Protein AF-A0AAW2CZX8-F1 (afdb_monomer)

Mean predicted aligned error: 6.5 Å

Secondary structure (DSSP, 8-state):
-----EEEE----SSSS--GGG--B-TTSPBP-HHHHHHHHHHSEE-SSS--TTS-TTSTT--PPTTS-GGGTT-EEEEEEEEEEEES----HHHHHH-TT--B------EEEPPTT------TTSEEEEHHHHGGG--PPPPSTT-SSGGGHHHHHHHHHHHHHHHHT-EEEEEEEEEEE-----HHHHHHHHTTT--

Sequence (199 aa):
MITFNLLFICFLDGDSPIDINQVARDPSGKDINVLQQHIEILLTLSNLVFFNTLCDPYREGADFVRGYPFSLHKGVPTTVSHGLWLNIPNYDAPTQLVKPRERNARYVDAVLTIPKGTLYPMCGLNLAFNHELIGPAMYFGLFGEGQPIQRYDDMWAGWCSKVVCNHLGLGVKTGLPYLWHSKASNPFSNLKKEYHGLL

InterPro domains:
  IPR037595 Reversibly glycosylated polypeptide family [PF03214] (22-198)
  IPR037595 Reversibly glycosylated polypeptide family [PTHR31682] (21-198)

Nearest PDB structures (foldseek):
  8cid-assembly1_B  TM=9.107E-01  e=5.474E-21  Oryza sativa
  7xpu-assembly1_A  TM=7.597E-01  e=4.813E-08  Marinactinospora thermotolerans
  7xpt-assembly1_A  TM=7.710E-01  e=1.115E-07  Marinactinospora thermotolerans
  8hl8-assembly1_A  TM=6.962E-01  e=6.233E-08  Marinactinospora thermotolerans
  3exg-assembly7_Y  TM=3.698E-01  e=3.502E+00  Homo sapiens

pLDDT: mean 85.91, std 16.79, range [27.11, 98.06]

Solvent-accessible surface area (backbone atoms only — not comparable to full-atom values): 11693 Å² total; per-residue (Å²): 136,82,80,82,69,61,50,72,46,58,57,67,75,82,94,66,81,80,61,81,85,35,62,21,59,48,99,88,68,46,75,48,61,42,69,59,45,36,50,55,52,44,74,30,64,22,48,50,88,64,87,50,93,65,43,42,42,75,41,92,96,38,49,82,50,94,87,59,62,73,88,57,73,77,45,28,60,26,41,36,29,35,30,42,61,30,42,57,61,96,57,58,32,68,59,38,66,80,43,74,82,62,60,37,81,81,83,67,99,45,46,38,49,56,44,60,94,56,81,62,90,39,58,54,54,37,30,34,34,34,40,88,83,43,38,92,45,60,48,68,56,69,85,63,88,90,44,92,57,59,83,44,18,40,31,49,17,38,39,51,30,46,54,52,27,50,73,74,59,42,21,38,35,36,37,55,31,47,36,33,42,86,83,79,77,65,42,70,65,44,33,74,62,41,53,90,78,65,127

Foldseek 3Di:
DDPPLKDDQQCPDDDDDPPVQWFDADPVRDTDPLVVVQVVVQPDAAQAADAAPQAPQRDPPHHRDPPPDPVCRVHAGAFKEAEAAWFPHPDQLVVCVVCVRDIRPDADPHKHWDHQPDADQGDRNRMIGNCVQQVVLQDFFDDDPPGPCHPCRRSNSRRSSSNVCSVVRHIHMYHDDYIYDDDDDDSVVSCVVCVVVPD

Radius of gyration: 17.48 Å; Cα contacts (8 Å, |Δi|>4): 341; chains: 1; bounding box: 49×38×51 Å

Structure (mmCIF, N/CA/C/O backbone):
data_AF-A0AAW2CZX8-F1
#
_entry.id   AF-A0AAW2CZX8-F1
#
loop_
_atom_site.group_PDB
_atom_site.id
_atom_site.type_symbol
_atom_site.label_atom_id
_atom_site.label_alt_id
_atom_site.label_comp_id
_atom_site.label_asym_id
_atom_site.label_entity_id
_atom_site.label_seq_id
_atom_site.pdbx_PDB_ins_code
_atom_site.Cartn_x
_atom_site.Cartn_y
_atom_site.Cartn_z
_atom_site.occupancy
_atom_site.B_iso_or_equiv
_atom_site.auth_seq_id
_atom_site.auth_comp_id
_atom_site.auth_asym_id
_atom_site.auth_atom_id
_atom_site.pdbx_PDB_model_num
ATOM 1 N N . MET A 1 1 ? 2.301 8.631 26.821 1.00 27.11 1 MET A N 1
ATOM 2 C CA . MET A 1 1 ? 3.541 8.908 26.069 1.00 27.11 1 MET A CA 1
ATOM 3 C C . MET A 1 1 ? 3.848 7.647 25.274 1.00 27.11 1 MET A C 1
ATOM 5 O O . MET A 1 1 ? 4.344 6.695 25.853 1.00 27.11 1 MET A O 1
ATOM 9 N N . ILE A 1 2 ? 3.386 7.566 24.022 1.00 29.78 2 ILE A N 1
ATOM 10 C CA . ILE A 1 2 ? 3.648 6.408 23.153 1.00 29.78 2 ILE A CA 1
ATOM 11 C C . ILE A 1 2 ? 5.050 6.623 22.590 1.00 29.78 2 ILE A C 1
ATOM 13 O O . ILE A 1 2 ? 5.277 7.576 21.849 1.00 29.78 2 ILE A O 1
ATOM 17 N N . THR A 1 3 ? 6.006 5.805 23.010 1.00 29.56 3 THR A N 1
ATOM 18 C CA . THR A 1 3 ? 7.341 5.745 22.416 1.00 29.56 3 THR A CA 1
ATOM 19 C C . THR A 1 3 ? 7.167 5.285 20.968 1.00 29.56 3 THR A C 1
ATOM 21 O O . THR A 1 3 ? 6.718 4.168 20.722 1.00 29.56 3 THR A O 1
ATOM 24 N N . PHE A 1 4 ? 7.422 6.169 20.000 1.00 40.78 4 PHE A N 1
ATOM 25 C CA . PHE A 1 4 ? 7.267 5.881 18.573 1.00 40.78 4 PHE A CA 1
ATOM 26 C C . PHE A 1 4 ? 8.397 4.962 18.095 1.00 40.78 4 PHE A C 1
ATOM 28 O O . PHE A 1 4 ? 9.397 5.398 17.539 1.00 40.78 4 PHE A O 1
ATOM 35 N N . ASN A 1 5 ? 8.208 3.665 18.307 1.00 49.47 5 ASN A N 1
ATOM 36 C CA . ASN A 1 5 ? 9.005 2.588 17.738 1.00 49.47 5 ASN A CA 1
ATOM 37 C C . ASN A 1 5 ? 8.481 2.264 16.322 1.00 49.47 5 ASN A C 1
ATOM 39 O O . ASN A 1 5 ? 8.035 1.161 16.018 1.00 49.47 5 ASN A O 1
ATOM 43 N N . LEU A 1 6 ? 8.485 3.259 15.433 1.00 51.19 6 LEU A N 1
ATOM 44 C CA . LEU A 1 6 ? 8.017 3.147 14.049 1.00 51.19 6 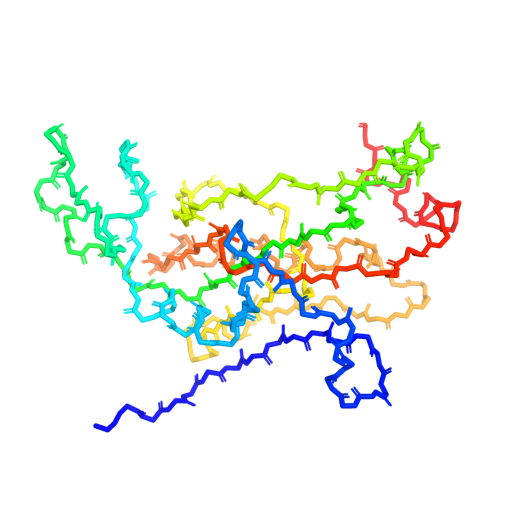LEU A CA 1
ATOM 45 C C . LEU A 1 6 ? 9.207 3.278 13.103 1.00 51.19 6 LEU A C 1
ATOM 47 O O . LEU A 1 6 ? 9.877 4.308 13.091 1.00 51.19 6 LEU A O 1
ATOM 51 N N . LEU A 1 7 ? 9.475 2.226 12.325 1.00 51.56 7 LEU A N 1
ATOM 52 C CA . LEU A 1 7 ? 10.482 2.284 11.274 1.00 51.56 7 LEU A CA 1
ATOM 53 C C . LEU A 1 7 ? 9.790 2.768 9.999 1.00 51.56 7 LEU A C 1
ATOM 55 O O . LEU A 1 7 ? 8.965 2.069 9.407 1.00 51.56 7 LEU A O 1
ATOM 59 N N . PHE A 1 8 ? 10.113 3.994 9.603 1.00 52.06 8 PHE A N 1
ATOM 60 C CA . PHE A 1 8 ? 9.730 4.540 8.309 1.00 52.06 8 PHE A CA 1
ATOM 61 C C . PHE A 1 8 ? 10.764 4.101 7.285 1.00 52.06 8 PHE A C 1
ATOM 63 O O . PHE A 1 8 ? 11.912 4.537 7.343 1.00 52.06 8 PHE A O 1
ATOM 70 N N . ILE A 1 9 ? 10.360 3.241 6.353 1.00 53.44 9 ILE A N 1
ATOM 71 C CA . ILE A 1 9 ? 11.163 2.953 5.167 1.00 53.44 9 ILE A CA 1
ATOM 72 C C . ILE A 1 9 ? 10.530 3.726 4.018 1.00 53.44 9 ILE A C 1
ATOM 74 O O . ILE A 1 9 ? 9.734 3.203 3.248 1.00 53.44 9 ILE A O 1
ATOM 78 N N . CYS A 1 10 ? 10.886 5.003 3.926 1.00 47.16 10 CYS A N 1
ATOM 79 C CA . CYS A 1 10 ? 10.770 5.720 2.670 1.00 47.16 10 CYS A CA 1
ATOM 80 C C . CYS A 1 10 ? 12.132 5.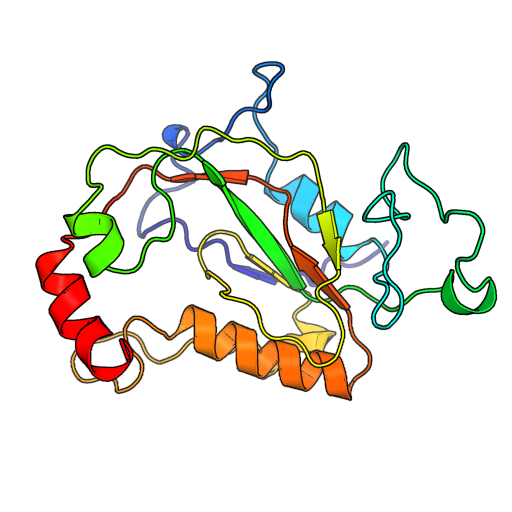597 1.988 1.00 47.16 10 CYS A C 1
ATOM 82 O O . CYS A 1 10 ? 13.085 6.271 2.383 1.00 47.16 10 CYS A O 1
ATOM 84 N N . PHE A 1 11 ? 12.253 4.702 1.004 1.00 46.47 11 PHE A N 1
ATOM 85 C CA . PHE A 1 11 ? 13.365 4.777 0.061 1.00 46.47 11 PHE A CA 1
ATOM 86 C C . PHE A 1 11 ? 13.113 5.994 -0.834 1.00 46.47 11 PHE A C 1
ATOM 88 O O . PHE A 1 11 ? 12.581 5.880 -1.933 1.00 46.47 11 PHE A O 1
ATOM 95 N N . LEU A 1 12 ? 13.465 7.184 -0.347 1.00 40.06 12 LEU A N 1
ATOM 96 C CA . LEU A 1 12 ? 13.761 8.289 -1.246 1.00 40.06 12 LEU A CA 1
ATOM 97 C C . LEU A 1 12 ? 15.077 7.895 -1.920 1.00 40.06 12 LEU A C 1
ATOM 99 O O . LEU A 1 12 ? 16.070 7.661 -1.232 1.00 40.06 12 LEU A O 1
ATOM 103 N N . ASP A 1 13 ? 15.034 7.690 -3.238 1.00 34.38 13 ASP A N 1
ATOM 104 C CA . ASP A 1 13 ? 16.189 7.389 -4.092 1.00 34.38 13 ASP A CA 1
ATOM 105 C C . ASP A 1 13 ? 17.467 8.090 -3.585 1.00 34.38 13 ASP A C 1
ATOM 107 O O . ASP A 1 13 ? 17.439 9.278 -3.273 1.00 34.38 13 ASP A O 1
ATOM 111 N N . GLY A 1 14 ? 18.564 7.331 -3.503 1.00 34.12 14 GLY A N 1
ATOM 112 C CA . GLY A 1 14 ? 19.782 7.655 -2.756 1.00 34.12 14 GLY A CA 1
ATOM 113 C C . GLY A 1 14 ? 20.313 9.099 -2.810 1.00 34.12 14 GLY A C 1
ATOM 114 O O . GLY A 1 14 ? 20.218 9.808 -3.809 1.00 34.12 14 GLY A O 1
ATOM 115 N N . ASP A 1 15 ? 20.964 9.460 -1.702 1.00 32.53 15 ASP A N 1
ATOM 116 C CA . ASP A 1 15 ? 21.926 10.558 -1.528 1.00 32.53 15 ASP A CA 1
ATOM 117 C C . ASP A 1 15 ? 21.428 12.015 -1.466 1.00 32.53 15 ASP A C 1
ATOM 119 O O . ASP A 1 15 ? 22.251 12.930 -1.525 1.00 32.53 15 ASP A O 1
ATOM 123 N N . SER A 1 16 ? 20.139 12.297 -1.236 1.00 33.06 16 SER A N 1
ATOM 124 C CA . SER A 1 16 ? 19.721 13.684 -0.942 1.00 33.06 16 SER A CA 1
ATOM 125 C C . SER A 1 16 ? 18.638 13.815 0.140 1.00 33.06 16 SER A C 1
ATOM 127 O O . SER A 1 16 ? 17.718 12.998 0.200 1.00 33.06 16 SER A O 1
ATOM 129 N N . PRO A 1 17 ? 18.735 14.826 1.035 1.00 37.22 17 PRO A N 1
ATOM 130 C CA . PRO A 1 17 ? 17.674 15.130 1.988 1.00 37.22 17 PRO A CA 1
ATOM 131 C C . PRO A 1 17 ? 16.434 15.571 1.209 1.00 37.22 17 PRO A C 1
ATOM 133 O O . PRO A 1 17 ? 16.566 16.448 0.363 1.00 37.22 17 PRO A O 1
ATOM 136 N N . ILE A 1 18 ? 15.281 14.947 1.497 1.00 43.03 18 ILE A N 1
ATOM 137 C CA . ILE A 1 18 ? 13.915 15.268 1.027 1.00 43.03 18 ILE A CA 1
ATOM 138 C C . ILE A 1 18 ? 13.926 16.276 -0.129 1.00 43.03 18 ILE A C 1
ATOM 140 O O . ILE A 1 18 ? 13.834 17.485 0.095 1.00 43.03 18 ILE A O 1
ATOM 144 N N . ASP A 1 19 ? 14.075 15.792 -1.365 1.00 43.62 19 ASP A N 1
ATOM 145 C CA . ASP A 1 19 ? 13.933 16.666 -2.524 1.00 43.62 19 ASP A CA 1
ATOM 146 C C . ASP A 1 19 ? 12.504 17.229 -2.503 1.00 43.62 19 ASP A C 1
ATOM 148 O O . ASP A 1 19 ? 11.518 16.498 -2.636 1.00 43.62 19 ASP A O 1
ATOM 152 N N . ILE A 1 20 ? 12.393 18.543 -2.303 1.00 41.28 20 ILE A N 1
ATOM 153 C CA . ILE A 1 20 ? 11.135 19.299 -2.240 1.00 41.28 20 ILE A CA 1
ATOM 154 C C . ILE A 1 20 ? 10.249 19.074 -3.479 1.00 41.28 20 ILE A C 1
ATOM 156 O O . ILE A 1 20 ? 9.057 19.372 -3.458 1.00 41.28 20 ILE A O 1
ATOM 160 N N . ASN A 1 21 ? 10.819 18.516 -4.552 1.00 49.84 21 ASN A N 1
ATOM 161 C CA . ASN A 1 21 ? 10.143 18.157 -5.794 1.00 49.84 21 ASN A CA 1
ATOM 162 C C . ASN A 1 21 ? 9.401 16.801 -5.760 1.00 49.84 21 ASN A C 1
ATOM 164 O O . ASN A 1 21 ? 8.844 16.398 -6.783 1.00 49.84 21 ASN A O 1
ATOM 168 N N . GLN A 1 22 ? 9.384 16.087 -4.627 1.00 64.81 22 GLN A N 1
ATOM 169 C CA . GLN A 1 22 ? 8.682 14.797 -4.464 1.00 64.81 22 GLN A CA 1
ATOM 170 C C . GLN A 1 22 ? 7.408 14.879 -3.605 1.00 64.81 22 GLN A C 1
ATOM 172 O O . GLN A 1 22 ? 6.764 13.865 -3.316 1.00 64.81 22 GLN A O 1
ATOM 177 N N . VAL A 1 23 ? 6.998 16.090 -3.226 1.00 81.50 23 VAL A N 1
ATOM 178 C CA . VAL A 1 23 ? 5.773 16.319 -2.456 1.00 81.50 23 VAL A CA 1
ATOM 179 C C . VAL A 1 23 ? 4.566 16.298 -3.394 1.00 81.50 23 VAL A C 1
ATOM 181 O O . VAL A 1 23 ? 4.434 17.134 -4.287 1.00 81.50 23 VAL A O 1
ATOM 184 N N . ALA A 1 24 ? 3.671 15.328 -3.204 1.00 89.06 24 ALA A N 1
ATOM 185 C CA . ALA A 1 24 ? 2.390 15.320 -3.901 1.00 89.06 24 ALA A CA 1
ATOM 186 C C . ALA A 1 24 ? 1.434 16.349 -3.291 1.00 89.06 24 ALA A C 1
ATOM 188 O O . ALA A 1 24 ? 1.504 16.662 -2.102 1.00 89.06 24 ALA A O 1
ATOM 189 N N . ARG A 1 25 ? 0.506 16.839 -4.114 1.00 91.88 25 ARG A N 1
ATOM 190 C CA . ARG A 1 25 ? -0.573 17.730 -3.690 1.00 91.88 25 ARG A CA 1
ATOM 191 C C . ARG A 1 25 ? -1.909 17.019 -3.749 1.00 91.88 25 ARG A C 1
ATOM 193 O O . ARG A 1 25 ? -2.151 16.217 -4.653 1.00 91.88 25 ARG A O 1
ATOM 200 N N . ASP A 1 26 ? -2.762 17.330 -2.788 1.00 92.69 26 ASP A N 1
ATOM 201 C CA . ASP A 1 26 ? -4.149 16.891 -2.790 1.00 92.69 26 ASP A CA 1
ATOM 202 C C . ASP A 1 26 ? -4.982 17.681 -3.831 1.00 92.69 26 ASP A C 1
ATOM 204 O O . ASP A 1 26 ? -4.490 18.646 -4.430 1.00 92.69 26 ASP A O 1
ATOM 208 N N . PRO A 1 27 ? -6.254 17.310 -4.071 1.00 93.56 27 PRO A N 1
ATOM 209 C CA . PRO A 1 27 ? -7.118 18.027 -5.011 1.00 93.56 27 PRO A CA 1
ATOM 210 C C . PRO A 1 27 ? -7.384 19.501 -4.661 1.00 93.56 27 PRO A C 1
ATOM 212 O O . PRO A 1 27 ? -7.818 20.252 -5.531 1.00 93.56 27 PRO A O 1
ATOM 215 N N . SER A 1 28 ? -7.133 19.927 -3.417 1.00 93.75 28 SER A N 1
ATOM 216 C CA . SER A 1 28 ? -7.219 21.335 -2.999 1.00 93.75 28 SER A CA 1
ATOM 217 C C . SER A 1 28 ? -5.937 22.125 -3.301 1.00 93.75 28 SER A C 1
ATOM 219 O O . SER A 1 28 ? -5.905 23.344 -3.140 1.00 93.75 28 SER A O 1
ATOM 221 N N . GLY A 1 29 ? -4.887 21.445 -3.773 1.00 92.00 29 GLY A N 1
ATOM 222 C CA . GLY A 1 29 ? -3.576 22.021 -4.054 1.00 92.00 29 GLY A CA 1
ATOM 223 C C . GLY A 1 29 ? -2.664 22.097 -2.831 1.00 92.00 29 GLY A C 1
ATOM 224 O O . GLY A 1 29 ? -1.592 22.695 -2.924 1.00 92.00 29 GLY A O 1
ATOM 225 N N . LYS A 1 30 ? -3.060 21.503 -1.699 1.00 93.44 30 LYS A N 1
ATOM 226 C CA . LYS A 1 30 ? -2.257 21.481 -0.477 1.00 93.44 30 LYS A CA 1
ATOM 227 C C . LYS A 1 30 ? -1.246 20.341 -0.531 1.00 93.44 30 LYS A C 1
ATOM 229 O O . LYS A 1 30 ? -1.558 19.231 -0.958 1.00 93.44 30 LYS A O 1
ATOM 234 N N . ASP A 1 31 ? -0.040 20.626 -0.063 1.00 93.00 31 ASP A N 1
ATOM 235 C CA . ASP A 1 31 ? 1.030 19.643 0.055 1.00 93.00 31 ASP A CA 1
ATOM 236 C C . ASP A 1 31 ? 0.650 18.525 1.045 1.00 93.00 31 ASP A C 1
ATOM 238 O O . ASP A 1 31 ? 0.169 18.773 2.158 1.00 93.00 31 ASP A O 1
ATOM 242 N N . ILE A 1 32 ? 0.867 17.277 0.630 1.00 91.31 32 ILE A N 1
ATOM 243 C CA . ILE A 1 32 ? 0.546 16.081 1.409 1.00 91.31 32 ILE A CA 1
ATOM 244 C C . ILE A 1 32 ? 1.671 15.803 2.405 1.00 91.31 32 ILE A C 1
ATOM 246 O O . ILE A 1 32 ? 2.816 15.555 2.028 1.00 91.31 32 ILE A O 1
ATOM 250 N N . ASN A 1 33 ? 1.328 15.760 3.693 1.00 91.06 33 ASN A N 1
ATOM 251 C CA . ASN A 1 33 ? 2.241 15.286 4.728 1.00 91.06 33 ASN A CA 1
ATOM 252 C C . ASN A 1 33 ? 2.210 13.751 4.801 1.00 91.06 33 ASN A C 1
ATOM 254 O O . ASN A 1 33 ? 1.431 13.159 5.551 1.00 91.06 33 ASN A O 1
ATOM 258 N N . VAL A 1 34 ? 3.068 13.119 3.999 1.00 89.94 34 VAL A N 1
ATOM 259 C CA . VAL A 1 34 ? 3.175 11.656 3.871 1.00 89.94 34 VAL A CA 1
ATOM 260 C C . VAL A 1 34 ? 3.467 10.987 5.217 1.00 89.94 34 VAL A C 1
ATOM 262 O O . VAL A 1 34 ? 2.812 10.010 5.578 1.00 89.94 34 VAL A O 1
ATOM 265 N N . LEU A 1 35 ? 4.404 11.540 5.993 1.00 88.94 35 LEU A N 1
ATOM 266 C CA . LEU A 1 35 ? 4.793 10.989 7.292 1.00 88.94 35 LEU A CA 1
ATOM 267 C C . LEU A 1 35 ? 3.612 10.980 8.266 1.00 88.94 35 LEU A C 1
ATOM 269 O O . LEU A 1 35 ? 3.307 9.951 8.867 1.00 88.94 35 LEU A O 1
ATOM 273 N N . GLN A 1 36 ? 2.932 12.120 8.394 1.00 91.12 36 GLN A N 1
ATOM 274 C CA . GLN A 1 36 ? 1.785 12.252 9.286 1.00 91.12 36 GLN A CA 1
ATOM 275 C C . GLN A 1 36 ? 0.664 11.279 8.907 1.00 91.12 36 GLN A C 1
ATOM 277 O O . GLN A 1 36 ? 0.165 10.565 9.772 1.00 91.12 36 GLN A O 1
ATOM 282 N N . GLN A 1 37 ? 0.304 11.197 7.624 1.00 93.38 37 GLN A N 1
ATOM 283 C CA . GLN A 1 37 ? -0.765 10.298 7.183 1.00 93.38 37 GLN A CA 1
ATOM 284 C C . GLN A 1 37 ? -0.411 8.823 7.406 1.00 93.38 37 GLN A C 1
ATOM 286 O O . GLN A 1 37 ? -1.257 8.048 7.848 1.00 93.38 37 GLN A O 1
ATOM 291 N N . HIS A 1 38 ? 0.840 8.412 7.172 1.00 94.06 38 HIS A N 1
ATOM 292 C CA . HIS A 1 38 ? 1.265 7.056 7.522 1.00 94.06 38 HIS A CA 1
ATOM 293 C C . HIS A 1 38 ? 1.149 6.778 9.026 1.00 94.06 38 HIS A C 1
ATOM 295 O O . HIS A 1 38 ? 0.687 5.698 9.401 1.00 94.06 38 HIS A O 1
ATOM 301 N N . ILE A 1 39 ? 1.537 7.733 9.880 1.00 92.88 39 ILE A N 1
ATOM 302 C CA . ILE A 1 39 ? 1.380 7.621 11.338 1.00 92.88 39 ILE A CA 1
ATOM 303 C C . ILE A 1 39 ? -0.096 7.435 11.700 1.00 92.88 39 ILE A C 1
ATOM 305 O O . ILE A 1 39 ? -0.431 6.491 12.411 1.00 92.88 39 ILE A O 1
ATOM 309 N N . GLU A 1 40 ? -0.983 8.284 11.185 1.00 94.06 40 GLU A N 1
ATOM 310 C CA . GLU A 1 40 ? -2.428 8.207 11.437 1.00 94.06 40 GLU A CA 1
ATOM 311 C C . GLU A 1 40 ? -3.007 6.848 11.008 1.00 94.06 40 GLU A C 1
ATOM 313 O O . GLU A 1 40 ? -3.765 6.217 11.747 1.00 94.06 40 GLU A O 1
ATOM 318 N N . ILE A 1 41 ? -2.585 6.331 9.852 1.00 95.50 41 ILE A N 1
ATOM 319 C CA . ILE A 1 41 ? -3.016 5.016 9.360 1.00 95.50 41 ILE A CA 1
ATOM 320 C C . ILE A 1 41 ? -2.521 3.882 10.267 1.00 95.50 41 ILE A C 1
ATOM 322 O O . ILE A 1 41 ? -3.271 2.942 10.527 1.00 95.50 41 ILE A O 1
ATOM 326 N N . LEU A 1 42 ? -1.287 3.954 10.768 1.00 95.38 42 LEU A N 1
ATOM 327 C CA . LEU A 1 42 ? -0.731 2.932 11.664 1.00 95.38 42 LEU A CA 1
ATOM 328 C C . LEU A 1 42 ? -1.343 2.984 13.069 1.00 95.38 42 LEU A C 1
ATOM 330 O O . LEU A 1 42 ? -1.397 1.961 13.748 1.00 95.38 42 LEU A O 1
ATOM 334 N N . LEU A 1 43 ? -1.844 4.146 13.493 1.00 94.62 43 LEU A N 1
ATOM 335 C CA . LEU A 1 43 ? -2.555 4.319 14.762 1.00 94.62 43 LEU A CA 1
ATOM 336 C C . LEU A 1 43 ? -4.028 3.887 14.699 1.00 94.62 43 LEU A C 1
ATOM 338 O O . LEU A 1 43 ? -4.648 3.689 15.744 1.00 94.62 43 LEU A O 1
ATOM 342 N N . THR A 1 44 ? -4.597 3.720 13.502 1.00 95.19 44 THR A N 1
ATOM 343 C CA . THR A 1 44 ? -5.977 3.247 13.328 1.00 95.19 44 THR A CA 1
ATOM 344 C C . THR A 1 44 ? -6.042 1.736 13.134 1.00 95.19 44 THR A C 1
ATOM 346 O O . THR A 1 44 ? -5.111 1.086 12.659 1.00 95.19 44 THR A O 1
ATOM 349 N N . LEU A 1 45 ? -7.176 1.149 13.504 1.00 96.94 45 LEU A N 1
ATOM 350 C CA . LEU A 1 45 ? -7.409 -0.292 13.423 1.00 96.94 45 LEU A CA 1
ATOM 351 C C . LEU A 1 45 ? -7.734 -0.733 11.992 1.00 96.94 45 LEU A C 1
ATOM 353 O O . LEU A 1 45 ? -8.015 0.081 11.123 1.00 96.94 45 LEU A O 1
ATOM 357 N N . SER A 1 46 ? -7.705 -2.036 11.743 1.00 96.94 46 SER A N 1
ATOM 358 C CA . SER A 1 46 ? -8.004 -2.661 10.455 1.00 96.94 46 SER A CA 1
ATOM 359 C C . SER A 1 46 ? -9.111 -3.701 10.581 1.00 96.94 46 SER A C 1
ATOM 361 O O . SER A 1 46 ? -9.241 -4.358 11.615 1.00 96.94 46 SER A O 1
ATOM 363 N N . ASN A 1 47 ? -9.858 -3.932 9.499 1.00 95.31 47 ASN A N 1
ATOM 364 C CA . ASN A 1 47 ? -10.861 -4.994 9.435 1.00 95.31 47 ASN A CA 1
ATOM 365 C C . ASN A 1 47 ? -10.492 -6.046 8.388 1.00 95.31 47 ASN A C 1
ATOM 367 O O . ASN A 1 47 ? -10.385 -5.760 7.200 1.00 95.31 47 ASN A O 1
ATOM 371 N N . LEU A 1 48 ? -10.310 -7.289 8.830 1.00 94.69 48 LEU A N 1
ATOM 372 C CA . LEU A 1 48 ? -9.682 -8.322 8.004 1.00 94.69 48 LEU A CA 1
ATOM 373 C C . LEU A 1 48 ? -10.644 -9.140 7.136 1.00 94.69 48 LEU A C 1
ATOM 375 O O . LEU A 1 48 ? -10.236 -9.642 6.091 1.00 94.69 48 LEU A O 1
ATOM 379 N N . VAL A 1 49 ? -11.878 -9.345 7.599 1.00 95.19 49 VAL A N 1
ATOM 380 C CA . VAL A 1 49 ? -12.779 -10.392 7.072 1.00 95.19 49 VAL A CA 1
ATOM 381 C C . VAL A 1 49 ? -14.126 -9.869 6.580 1.00 95.19 49 VAL A C 1
ATOM 383 O O . VAL A 1 49 ? -14.909 -10.637 6.032 1.00 95.19 49 VAL A O 1
ATOM 386 N N . PHE A 1 50 ? -14.411 -8.580 6.772 1.00 94.81 50 PHE A N 1
ATOM 387 C CA . PHE A 1 50 ? -15.652 -7.963 6.320 1.00 94.81 50 PHE A CA 1
ATOM 388 C C . PHE A 1 50 ? -15.358 -6.573 5.768 1.00 94.81 50 PHE A C 1
ATOM 390 O O . PHE A 1 50 ? -14.730 -5.752 6.442 1.00 94.81 50 PHE A O 1
ATOM 397 N N . PHE A 1 51 ? -15.794 -6.331 4.535 1.00 93.81 51 PHE A N 1
ATOM 398 C CA . PHE A 1 51 ? -15.550 -5.084 3.826 1.00 93.81 51 PHE A CA 1
ATOM 399 C C . PHE A 1 51 ? -16.622 -4.050 4.181 1.00 93.81 51 PHE A C 1
ATOM 401 O O . PHE A 1 51 ? -17.816 -4.332 4.086 1.00 93.81 51 PHE A O 1
ATOM 408 N N . ASN A 1 52 ? -16.201 -2.853 4.590 1.00 94.56 52 ASN A N 1
ATOM 409 C CA . ASN A 1 52 ? -17.104 -1.734 4.842 1.00 94.56 52 ASN A CA 1
ATOM 410 C C . ASN A 1 52 ? -17.299 -0.929 3.550 1.00 94.56 52 ASN A C 1
ATOM 412 O O . ASN A 1 52 ? -16.326 -0.514 2.924 1.00 94.56 52 ASN A O 1
ATOM 416 N N . THR A 1 53 ? -18.545 -0.684 3.139 1.00 93.38 53 THR A N 1
ATOM 417 C CA . THR A 1 53 ? -18.825 -0.004 1.860 1.00 93.38 53 THR A CA 1
ATOM 418 C C . THR A 1 53 ? -18.443 1.475 1.864 1.00 93.38 53 THR A C 1
ATOM 420 O O . THR A 1 53 ? -18.242 2.041 0.796 1.00 93.38 53 THR A O 1
ATOM 423 N N . LEU A 1 54 ? -18.310 2.093 3.042 1.00 92.31 54 LEU A N 1
ATOM 424 C CA . LEU A 1 54 ? -17.753 3.442 3.205 1.00 92.31 54 LEU A CA 1
ATOM 425 C C . LEU A 1 54 ? -16.219 3.445 3.324 1.00 92.31 54 LEU A C 1
ATOM 427 O O . LEU A 1 54 ? -15.644 4.432 3.767 1.00 92.31 54 LEU A O 1
ATOM 431 N N . CYS A 1 55 ? -15.547 2.367 2.900 1.00 92.50 55 CYS A N 1
ATOM 432 C CA . CYS A 1 55 ? -14.098 2.189 3.038 1.00 92.50 55 CYS A CA 1
ATOM 433 C C . CYS A 1 55 ? -13.673 2.181 4.521 1.00 92.50 55 CYS A C 1
ATOM 435 O O . CYS A 1 55 ? -14.430 1.696 5.362 1.00 92.50 55 CYS A O 1
ATOM 437 N N . ASP A 1 56 ? -12.453 2.618 4.845 1.00 94.62 56 ASP A N 1
ATOM 438 C CA . ASP A 1 56 ? -11.898 2.581 6.205 1.00 94.62 56 ASP A CA 1
ATOM 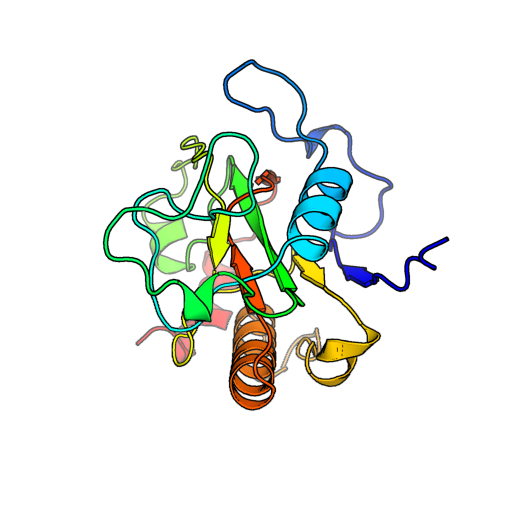439 C C . ASP A 1 56 ? -12.780 3.326 7.237 1.00 94.62 56 ASP A C 1
ATOM 441 O O . ASP A 1 56 ? -12.810 4.558 7.226 1.00 94.62 56 ASP A O 1
ATOM 445 N N . PRO A 1 57 ? -13.478 2.606 8.144 1.00 94.75 57 PRO A N 1
ATOM 446 C CA . PRO A 1 57 ? -14.427 3.195 9.094 1.00 94.75 57 PRO A CA 1
ATOM 447 C C . PRO A 1 57 ? -13.747 3.957 10.238 1.00 94.75 57 PRO A C 1
ATOM 449 O O . PRO A 1 57 ? -14.430 4.587 11.034 1.00 94.75 57 PRO A O 1
ATOM 452 N N . TYR A 1 58 ? -12.418 3.879 10.357 1.00 94.44 58 TYR A N 1
ATOM 453 C CA . TYR A 1 58 ? -11.664 4.562 11.410 1.00 94.44 58 TYR A CA 1
ATOM 454 C C . TYR A 1 58 ? -11.172 5.952 10.990 1.00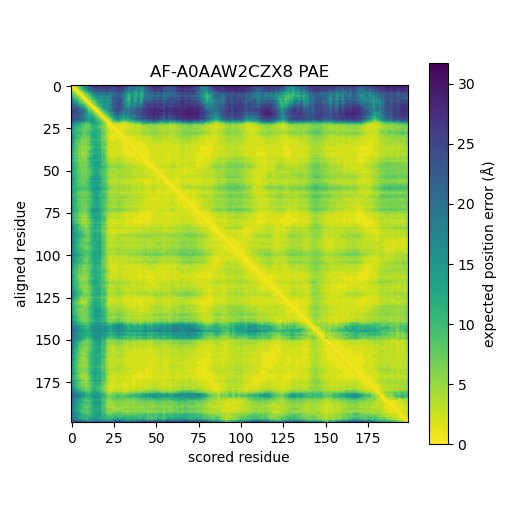 94.44 58 TYR A C 1
ATOM 456 O O . TYR A 1 58 ? -10.525 6.637 11.783 1.00 94.44 58 TYR A O 1
ATOM 464 N N . ARG A 1 59 ? -11.439 6.362 9.744 1.00 92.56 59 ARG A N 1
ATOM 465 C CA . ARG A 1 59 ? -11.136 7.708 9.253 1.00 92.56 59 ARG A CA 1
ATOM 466 C C . ARG A 1 59 ? -12.221 8.696 9.659 1.00 92.56 59 ARG A C 1
ATOM 468 O O . ARG A 1 59 ? -13.396 8.354 9.755 1.00 92.56 59 ARG A O 1
ATOM 475 N N . GLU A 1 60 ? -11.820 9.951 9.822 1.00 89.44 60 GLU A N 1
ATOM 476 C CA . GLU A 1 60 ? -12.758 11.054 10.009 1.00 89.44 60 GLU A CA 1
ATOM 477 C C . GLU A 1 60 ? -13.765 11.112 8.849 1.00 89.44 60 GLU A C 1
ATOM 479 O O . GLU A 1 60 ? -13.394 11.011 7.679 1.00 89.44 60 GLU A O 1
ATOM 484 N N . GLY A 1 61 ? -15.050 11.247 9.181 1.00 88.88 61 GLY A N 1
ATOM 485 C CA . GLY A 1 61 ? -16.138 11.292 8.201 1.00 88.88 61 GLY A CA 1
ATOM 486 C C . GLY A 1 61 ? -16.622 9.930 7.686 1.00 88.88 61 GLY A C 1
ATOM 487 O O . GLY A 1 61 ? -17.570 9.902 6.902 1.00 88.88 61 GLY A O 1
ATOM 488 N N . ALA A 1 62 ? -16.033 8.815 8.131 1.00 92.44 62 ALA A N 1
ATOM 489 C CA . ALA A 1 62 ? -16.501 7.458 7.844 1.00 92.44 62 ALA A CA 1
ATOM 490 C C . ALA A 1 62 ? -16.975 6.745 9.122 1.00 92.44 62 ALA A C 1
ATOM 492 O O . ALA A 1 62 ? -16.590 7.107 10.230 1.00 92.44 62 ALA A O 1
ATOM 493 N N . ASP A 1 63 ? -17.828 5.731 8.959 1.00 95.00 63 ASP A N 1
ATOM 494 C CA . ASP A 1 63 ? -18.283 4.861 10.049 1.00 95.00 63 ASP A CA 1
ATOM 495 C C . ASP A 1 63 ? -18.650 3.472 9.489 1.00 95.00 63 ASP A C 1
ATOM 497 O O . ASP A 1 63 ? -18.674 3.239 8.269 1.00 95.00 63 ASP A O 1
ATOM 501 N N . PHE A 1 64 ? -18.940 2.531 10.381 1.00 96.50 64 PHE A N 1
ATOM 502 C CA . PHE A 1 64 ? -19.490 1.227 10.052 1.00 96.50 64 PHE A CA 1
ATOM 503 C C . PHE A 1 64 ? -20.917 1.357 9.521 1.00 96.50 64 PHE A C 1
ATOM 505 O O . PHE A 1 64 ? -21.799 1.953 10.141 1.00 96.50 64 PHE A O 1
ATOM 512 N N . VAL A 1 65 ? -21.170 0.746 8.366 1.00 95.88 65 VAL A N 1
ATOM 513 C CA . VAL A 1 65 ? -22.504 0.761 7.756 1.00 95.88 65 VAL A CA 1
ATOM 514 C C . VAL A 1 65 ? -23.440 -0.294 8.340 1.00 95.88 65 VAL A C 1
ATOM 516 O O . VAL A 1 65 ? -23.026 -1.308 8.907 1.00 95.88 65 VAL A O 1
ATOM 519 N N . ARG A 1 66 ? -24.746 -0.107 8.113 1.00 96.19 66 ARG A N 1
ATOM 520 C CA . ARG A 1 66 ? -25.762 -1.123 8.414 1.00 96.19 66 ARG A CA 1
ATOM 521 C C . ARG A 1 66 ? -25.404 -2.460 7.757 1.00 96.19 66 ARG A C 1
ATOM 523 O O . ARG A 1 66 ? -25.165 -2.520 6.556 1.00 96.19 66 ARG A O 1
ATOM 530 N N . GLY A 1 67 ? -25.468 -3.535 8.541 1.00 95.62 67 GLY A N 1
ATOM 531 C CA . GLY A 1 67 ? -25.135 -4.892 8.098 1.00 95.62 67 GLY A CA 1
ATOM 532 C C . GLY A 1 67 ? -23.685 -5.286 8.378 1.00 95.62 67 GLY A C 1
ATOM 533 O O . GLY A 1 67 ? -23.360 -6.466 8.276 1.00 95.62 67 GLY A O 1
ATOM 534 N N . TYR A 1 68 ? -22.838 -4.340 8.796 1.00 96.69 68 TYR A N 1
ATOM 535 C CA . TYR A 1 68 ? -21.526 -4.660 9.335 1.00 96.69 68 TYR A CA 1
ATOM 536 C C . TYR A 1 68 ? -21.678 -5.336 10.713 1.00 96.69 68 TYR A C 1
ATOM 538 O O . TYR A 1 68 ? -22.386 -4.805 11.574 1.00 96.69 68 TYR A O 1
ATOM 546 N N . PRO A 1 69 ? -21.063 -6.508 10.959 1.00 96.38 69 PRO A N 1
ATOM 547 C CA . PRO A 1 69 ? -21.196 -7.183 12.246 1.00 96.38 69 PRO A CA 1
ATOM 548 C C . PRO A 1 69 ? -20.618 -6.346 13.393 1.00 96.38 69 PRO A C 1
ATOM 550 O O . PRO A 1 69 ? -19.419 -6.069 13.424 1.00 96.38 69 PRO A O 1
ATOM 553 N N . PHE A 1 70 ? -21.452 -6.017 14.383 1.00 95.56 70 PHE A N 1
ATOM 554 C CA . PHE A 1 70 ? -21.060 -5.162 15.512 1.00 95.56 70 PHE A CA 1
ATOM 555 C C . PHE A 1 70 ? -19.847 -5.704 16.288 1.00 95.56 70 PHE A C 1
ATOM 557 O O . PHE A 1 70 ? -18.985 -4.953 16.740 1.00 95.56 70 PHE A O 1
ATOM 564 N N . SER A 1 71 ? -19.728 -7.032 16.395 1.00 95.12 71 SER A N 1
ATOM 565 C CA . SER A 1 71 ? -18.592 -7.700 17.042 1.00 95.12 71 SER A CA 1
ATOM 566 C C . SER A 1 71 ? -17.243 -7.404 16.378 1.00 95.12 71 SER A C 1
ATOM 568 O O . SER A 1 71 ? -16.211 -7.484 17.044 1.00 95.12 71 SER A O 1
ATOM 570 N N . LEU A 1 72 ? -17.237 -7.036 15.094 1.00 95.12 72 LEU A N 1
ATOM 571 C CA . LEU A 1 72 ? -16.032 -6.748 14.319 1.00 95.12 72 LEU A CA 1
ATOM 572 C C . LEU A 1 72 ? -15.615 -5.269 14.360 1.00 95.12 72 LEU A C 1
ATOM 574 O O . LEU A 1 72 ? -14.552 -4.940 13.836 1.00 95.12 72 LEU A O 1
ATOM 578 N N . HIS A 1 73 ? -16.378 -4.387 15.020 1.00 94.81 73 HIS A N 1
ATOM 579 C CA . HIS A 1 73 ? -16.041 -2.956 15.122 1.00 94.81 73 HIS A CA 1
ATOM 580 C C . HIS A 1 73 ? -14.716 -2.718 15.866 1.00 94.81 73 HIS A C 1
ATOM 582 O O . HIS A 1 73 ? -14.004 -1.751 15.596 1.00 94.81 73 HIS A O 1
ATOM 588 N N . LYS A 1 74 ? -14.346 -3.638 16.770 1.00 93.69 74 LYS A N 1
ATOM 589 C CA . LYS A 1 74 ? -13.088 -3.589 17.531 1.00 93.69 74 LYS A CA 1
ATOM 590 C C . LYS A 1 74 ? -11.831 -3.739 16.669 1.00 93.69 74 LYS A C 1
ATOM 592 O O . LYS A 1 74 ? -10.760 -3.408 17.159 1.00 93.69 74 LYS A O 1
ATOM 597 N N . GLY A 1 75 ? -11.958 -4.226 15.430 1.00 95.75 75 GLY A N 1
ATOM 598 C CA . GLY A 1 75 ? -10.852 -4.354 14.482 1.00 95.75 75 GLY A CA 1
ATOM 599 C C . GLY A 1 75 ? -9.647 -5.140 15.006 1.00 95.75 75 GLY A C 1
ATOM 600 O O . GLY A 1 75 ? -9.727 -5.888 15.981 1.00 95.75 75 GLY A O 1
ATOM 601 N N . VAL A 1 76 ? -8.521 -4.968 14.321 1.00 97.06 76 VAL A N 1
ATOM 602 C CA . VAL A 1 76 ? -7.198 -5.468 14.717 1.00 97.06 76 VAL A CA 1
ATOM 603 C C . VAL A 1 76 ? -6.142 -4.372 14.539 1.00 97.06 76 VAL A C 1
ATOM 605 O O . VAL A 1 76 ? -6.370 -3.452 13.750 1.00 97.06 76 VAL A O 1
ATOM 608 N N . PRO A 1 77 ? -4.979 -4.450 15.208 1.00 97.56 77 PRO A N 1
ATOM 609 C CA . PRO A 1 77 ? -3.893 -3.496 14.992 1.00 97.56 77 PRO A CA 1
ATOM 610 C C . PRO A 1 77 ? -3.441 -3.450 13.527 1.00 97.56 77 PRO A C 1
ATOM 612 O O . PRO A 1 77 ? -3.247 -4.495 12.902 1.00 97.56 77 PRO A O 1
ATOM 615 N N . THR A 1 78 ? -3.243 -2.246 12.987 1.00 97.44 78 THR A N 1
ATOM 616 C CA . THR A 1 78 ? -2.611 -2.050 11.674 1.00 97.44 78 THR A CA 1
ATOM 617 C C . THR A 1 78 ? -1.097 -2.045 11.841 1.00 97.44 78 THR A C 1
ATOM 619 O O . THR A 1 78 ? -0.561 -1.335 12.687 1.00 97.44 78 THR A O 1
ATOM 622 N N . THR A 1 79 ? -0.392 -2.834 11.037 1.00 96.06 79 THR A N 1
ATOM 623 C CA . THR A 1 79 ? 1.065 -2.995 11.137 1.00 96.06 79 THR A CA 1
ATOM 624 C C . THR A 1 79 ? 1.814 -2.508 9.923 1.00 96.06 79 THR A C 1
ATOM 626 O O . THR A 1 79 ? 2.990 -2.191 10.051 1.00 96.06 79 THR A O 1
ATOM 629 N N . VAL A 1 80 ? 1.154 -2.416 8.772 1.00 96.81 80 VAL A N 1
ATOM 630 C CA . VAL A 1 80 ? 1.738 -1.905 7.533 1.00 96.81 80 VAL A CA 1
ATOM 631 C C . VAL A 1 80 ? 0.786 -0.888 6.918 1.00 96.81 80 VAL A C 1
ATOM 633 O O . VAL A 1 80 ? -0.411 -1.150 6.770 1.00 96.81 80 VAL A O 1
ATOM 636 N N . SER A 1 81 ? 1.338 0.259 6.544 1.00 96.69 81 SER A N 1
ATOM 637 C CA . SER A 1 81 ? 0.687 1.315 5.783 1.00 96.69 81 SER A CA 1
ATOM 638 C C . SER A 1 81 ? 1.422 1.468 4.454 1.00 96.69 81 SER A C 1
ATOM 640 O O . SER A 1 81 ? 2.589 1.856 4.423 1.00 96.69 81 SER A O 1
ATOM 642 N N . HIS A 1 82 ? 0.750 1.099 3.365 1.00 96.50 82 HIS A N 1
ATOM 643 C CA . HIS A 1 82 ? 1.269 1.135 1.999 1.00 96.50 82 HIS A CA 1
ATOM 644 C C . HIS A 1 82 ? 0.629 2.288 1.221 1.00 96.50 82 HIS A C 1
ATOM 646 O O . HIS A 1 82 ? -0.526 2.199 0.786 1.00 96.50 82 HIS A O 1
ATOM 652 N N . GLY A 1 83 ? 1.384 3.370 1.065 1.00 94.12 83 GLY A N 1
ATOM 653 C CA . GLY A 1 83 ? 0.954 4.540 0.319 1.00 94.12 83 GLY A CA 1
ATOM 654 C C . GLY A 1 83 ? 1.074 4.333 -1.191 1.00 94.12 83 GLY A C 1
ATOM 655 O O . GLY A 1 83 ? 1.672 3.375 -1.677 1.00 94.12 83 GLY A O 1
ATOM 656 N N . LEU A 1 84 ? 0.487 5.252 -1.946 1.00 93.31 84 LEU A N 1
ATOM 657 C CA . LEU A 1 84 ? 0.475 5.256 -3.407 1.00 93.31 84 LEU A CA 1
ATOM 658 C C . LEU A 1 84 ? 1.283 6.439 -3.949 1.00 93.31 84 LEU A C 1
ATOM 660 O O . LEU A 1 84 ? 1.964 7.150 -3.212 1.00 93.31 84 LEU A O 1
ATOM 664 N N . TRP A 1 85 ? 1.233 6.673 -5.255 1.00 91.06 85 TRP A N 1
ATOM 665 C CA . TRP A 1 85 ? 1.889 7.832 -5.847 1.00 91.06 85 TRP A CA 1
ATOM 666 C C . TRP A 1 85 ? 1.169 8.370 -7.068 1.00 91.06 85 TRP A C 1
ATOM 668 O O . TRP A 1 85 ? 0.403 7.678 -7.746 1.00 91.06 85 TRP A O 1
ATOM 678 N N . LEU A 1 86 ? 1.442 9.641 -7.329 1.00 92.94 86 LEU A N 1
ATOM 679 C CA . LEU A 1 86 ? 1.016 10.362 -8.516 1.00 92.94 86 LEU A CA 1
ATOM 680 C C . LEU A 1 86 ? 2.172 10.456 -9.519 1.00 92.94 86 LEU A C 1
ATOM 682 O O . LEU A 1 86 ? 3.317 10.108 -9.220 1.00 92.94 86 LEU A O 1
ATOM 686 N N . ASN A 1 87 ? 1.858 10.955 -10.714 1.00 92.56 87 ASN A N 1
ATOM 687 C CA . ASN A 1 87 ? 2.779 11.123 -11.836 1.00 92.56 87 ASN A CA 1
ATOM 688 C C . ASN A 1 87 ? 3.168 9.795 -12.503 1.00 92.56 87 ASN A C 1
ATOM 690 O O . ASN A 1 87 ? 2.394 9.328 -13.328 1.00 92.56 87 ASN A O 1
ATOM 694 N N . ILE A 1 88 ? 4.318 9.177 -12.229 1.00 90.62 88 ILE A N 1
ATOM 695 C CA . ILE A 1 88 ? 4.760 7.972 -12.967 1.00 90.62 88 ILE A CA 1
ATOM 696 C C . ILE A 1 88 ? 4.259 6.698 -12.262 1.00 90.62 88 ILE A C 1
ATOM 698 O O . ILE A 1 88 ? 4.816 6.380 -11.215 1.00 90.62 88 ILE A O 1
ATOM 702 N N . PRO A 1 89 ? 3.260 5.960 -12.792 1.00 88.94 89 PRO A N 1
ATOM 703 C CA . PRO A 1 89 ? 2.667 4.780 -12.135 1.00 88.94 89 PRO A CA 1
ATOM 704 C C . PRO A 1 89 ? 3.627 3.577 -12.012 1.00 88.94 89 PRO A C 1
ATOM 706 O O . PRO A 1 89 ? 4.564 3.464 -12.803 1.00 88.94 89 PRO A O 1
ATOM 709 N N . ASN A 1 90 ? 3.364 2.661 -11.057 1.00 87.94 90 ASN A N 1
ATOM 710 C CA . ASN A 1 90 ? 4.071 1.368 -10.937 1.00 87.94 90 ASN A CA 1
ATOM 711 C C . ASN A 1 90 ? 3.627 0.395 -12.026 1.00 87.94 90 ASN A C 1
ATOM 713 O O . ASN A 1 90 ? 2.834 -0.515 -11.788 1.00 87.94 90 ASN A O 1
ATOM 717 N N . TYR A 1 91 ? 4.056 0.625 -13.253 1.00 91.31 91 TYR A N 1
ATOM 718 C CA . TYR A 1 91 ? 3.794 -0.322 -14.324 1.00 91.31 91 TYR A CA 1
ATOM 719 C C . TYR A 1 91 ? 4.906 -1.353 -14.414 1.00 91.31 91 TYR A C 1
ATOM 721 O O . TYR A 1 91 ? 6.081 -1.026 -14.252 1.00 91.31 91 TYR A O 1
ATOM 729 N N . ASP A 1 92 ? 4.509 -2.585 -14.727 1.00 91.38 92 ASP A N 1
ATOM 730 C CA . ASP A 1 92 ? 5.420 -3.566 -15.295 1.00 91.38 92 ASP A CA 1
ATOM 731 C C . ASP A 1 92 ? 6.062 -2.998 -16.570 1.00 91.38 92 ASP A C 1
ATOM 733 O O . ASP A 1 92 ? 5.501 -2.131 -17.260 1.00 91.38 92 ASP A O 1
ATOM 737 N N . ALA A 1 93 ? 7.262 -3.473 -16.887 1.00 92.25 93 ALA A N 1
ATOM 738 C CA . ALA A 1 93 ? 8.034 -2.965 -18.007 1.00 92.25 93 ALA A CA 1
ATOM 739 C C . ALA A 1 93 ? 7.282 -3.012 -19.356 1.00 92.25 93 ALA A C 1
ATOM 741 O O . ALA A 1 93 ? 7.332 -2.003 -20.068 1.00 92.25 93 ALA A O 1
ATOM 742 N N . PRO A 1 94 ? 6.559 -4.092 -19.732 1.00 92.88 94 PRO A N 1
ATOM 743 C CA . PRO A 1 94 ? 5.718 -4.092 -20.931 1.00 92.88 94 PRO A CA 1
ATOM 744 C C . PRO A 1 94 ? 4.694 -2.955 -20.955 1.00 92.88 94 PRO A C 1
ATOM 746 O O . PRO A 1 94 ? 4.631 -2.210 -21.937 1.00 92.88 94 PRO A O 1
ATOM 749 N N . THR A 1 95 ? 3.928 -2.775 -19.877 1.00 93.44 95 THR A N 1
ATOM 750 C CA . THR A 1 95 ? 2.926 -1.706 -19.780 1.00 93.44 95 THR A CA 1
ATOM 751 C C . THR A 1 95 ? 3.581 -0.326 -19.876 1.00 93.44 95 THR A C 1
ATOM 753 O O . THR A 1 95 ? 3.084 0.556 -20.583 1.00 93.44 95 THR A O 1
ATOM 756 N N . GLN A 1 96 ? 4.744 -0.138 -19.248 1.00 91.81 96 GLN A N 1
ATOM 757 C CA . GLN A 1 96 ? 5.508 1.104 -19.358 1.00 91.81 96 GLN A CA 1
ATOM 758 C C . GLN A 1 96 ? 5.984 1.374 -20.800 1.00 91.81 96 GLN A C 1
ATOM 760 O O . GLN A 1 96 ? 5.975 2.527 -21.239 1.00 91.81 96 GLN A O 1
ATOM 765 N N . LEU A 1 97 ? 6.364 0.333 -21.556 1.00 92.50 97 LEU A N 1
ATOM 766 C CA . LEU A 1 97 ? 6.777 0.448 -22.963 1.00 92.50 97 LEU A CA 1
ATOM 767 C C . LEU A 1 97 ? 5.625 0.865 -23.877 1.00 92.50 97 LEU A C 1
ATOM 769 O O . LEU A 1 97 ? 5.830 1.692 -24.767 1.00 92.50 97 LEU A O 1
ATOM 773 N N . VAL A 1 98 ? 4.421 0.323 -23.668 1.00 96.19 98 VAL A N 1
ATOM 774 C CA . VAL A 1 98 ? 3.254 0.669 -24.499 1.00 96.19 98 VAL A CA 1
ATOM 775 C C . VAL A 1 98 ? 2.608 1.998 -24.100 1.00 96.19 98 VAL A C 1
ATOM 777 O O . VAL A 1 98 ? 1.924 2.615 -24.917 1.00 96.19 98 VAL A O 1
ATOM 780 N N . LYS A 1 99 ? 2.850 2.482 -22.873 1.00 94.44 99 LYS A N 1
ATOM 781 C CA . LYS A 1 99 ? 2.264 3.726 -22.348 1.00 94.44 99 LYS A CA 1
ATOM 782 C C . LYS A 1 99 ? 3.292 4.672 -21.693 1.00 94.44 99 LYS A C 1
ATOM 784 O O . LYS A 1 99 ? 3.101 5.120 -20.563 1.00 94.44 99 LYS A O 1
ATOM 789 N N . PRO A 1 100 ? 4.349 5.098 -22.408 1.00 90.06 100 PRO A N 1
ATOM 790 C CA . PRO A 1 100 ? 5.474 5.843 -21.819 1.00 90.06 100 PRO A CA 1
ATOM 791 C C . PRO A 1 100 ? 5.110 7.256 -21.321 1.00 90.06 100 PRO A C 1
ATOM 793 O O . PRO A 1 100 ? 5.801 7.852 -20.488 1.00 90.06 100 PRO A O 1
ATOM 796 N N . ARG A 1 101 ? 4.023 7.826 -21.850 1.00 92.31 101 ARG A N 1
ATOM 797 C CA . ARG A 1 101 ? 3.537 9.171 -21.507 1.00 92.31 101 ARG A CA 1
ATOM 798 C C . ARG A 1 101 ? 2.368 9.162 -20.527 1.00 92.31 101 ARG A C 1
ATOM 800 O O . ARG A 1 101 ? 1.944 10.239 -20.121 1.00 92.31 101 ARG A O 1
ATOM 807 N N . GLU A 1 102 ? 1.845 7.993 -20.155 1.00 93.69 102 GLU A N 1
ATOM 808 C CA . GLU A 1 102 ?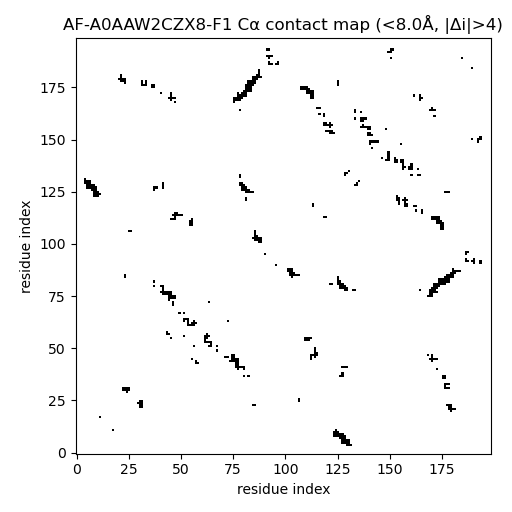 0.750 7.930 -19.188 1.00 93.69 102 GLU A CA 1
ATOM 809 C C . GLU A 1 102 ? 1.230 8.432 -17.827 1.00 93.69 102 GLU A C 1
ATOM 811 O O . GLU A 1 102 ? 2.381 8.211 -17.431 1.00 93.69 102 GLU A O 1
ATOM 816 N N . ARG A 1 103 ? 0.349 9.163 -17.142 1.00 93.06 103 ARG A N 1
ATOM 817 C CA . ARG A 1 103 ? 0.585 9.678 -15.800 1.00 93.06 103 ARG A CA 1
ATOM 818 C C . ARG A 1 103 ? -0.605 9.379 -14.908 1.00 93.06 103 ARG A C 1
ATOM 820 O O . ARG A 1 103 ? -1.748 9.582 -15.312 1.00 93.06 103 ARG A O 1
ATOM 827 N N . ASN A 1 104 ? -0.332 8.951 -13.680 1.00 93.62 104 ASN A N 1
ATOM 828 C CA . ASN A 1 104 ? -1.355 8.834 -12.658 1.00 93.62 104 ASN A CA 1
ATOM 829 C C . ASN A 1 104 ? -1.682 10.221 -12.090 1.00 93.62 104 ASN A C 1
ATOM 831 O O . ASN A 1 104 ? -0.980 10.729 -11.217 1.00 93.62 104 ASN A O 1
ATOM 835 N N . ALA A 1 105 ? -2.754 10.822 -12.596 1.00 92.62 105 ALA A N 1
ATOM 836 C CA . ALA A 1 105 ? -3.347 12.038 -12.040 1.00 92.62 105 ALA A CA 1
ATOM 837 C C . ALA A 1 105 ? -4.564 11.739 -11.145 1.00 92.62 105 ALA A C 1
ATOM 839 O O . ALA A 1 105 ? -5.200 12.657 -10.629 1.00 92.62 105 ALA A O 1
ATOM 840 N N . ARG A 1 106 ? -4.931 10.460 -10.981 1.00 94.12 106 ARG A N 1
ATOM 841 C CA . ARG A 1 106 ? -6.133 10.062 -10.252 1.00 94.12 106 ARG A CA 1
ATOM 842 C C . ARG A 1 106 ? -5.827 9.966 -8.761 1.00 94.12 106 ARG A C 1
ATOM 844 O O . ARG A 1 106 ? -5.384 8.931 -8.273 1.00 94.12 106 ARG A O 1
ATOM 851 N N . TYR A 1 107 ? -6.132 11.038 -8.040 1.00 94.62 107 TYR A N 1
ATOM 852 C CA . TYR A 1 107 ? -6.165 11.022 -6.583 1.00 94.62 107 TYR A CA 1
ATOM 853 C C . TYR A 1 107 ? -7.441 10.328 -6.096 1.00 94.62 107 TYR A C 1
ATOM 855 O O . TYR A 1 107 ? -8.552 10.749 -6.422 1.00 94.62 107 TYR A O 1
ATOM 863 N N . VAL A 1 108 ? -7.287 9.258 -5.320 1.00 95.06 108 VAL A N 1
ATOM 864 C CA . VAL A 1 108 ? -8.402 8.583 -4.646 1.00 95.06 108 VAL A CA 1
ATOM 865 C C . VAL A 1 108 ? -8.257 8.811 -3.150 1.00 95.06 108 VAL A C 1
ATOM 867 O O . VAL A 1 108 ? -7.321 8.292 -2.543 1.00 95.06 108 VAL A O 1
ATOM 870 N N . ASP A 1 109 ? -9.188 9.567 -2.568 1.00 94.00 109 ASP A N 1
ATOM 871 C CA . ASP A 1 109 ? -9.250 9.825 -1.127 1.00 94.00 109 ASP A CA 1
ATOM 872 C C . ASP A 1 109 ? -9.810 8.610 -0.374 1.00 94.00 109 ASP A C 1
ATOM 874 O O . ASP A 1 109 ? -10.932 8.606 0.130 1.00 94.00 109 ASP A O 1
ATOM 878 N N . ALA A 1 110 ? -9.034 7.531 -0.338 1.00 94.56 110 ALA A N 1
ATOM 879 C CA . ALA A 1 110 ? -9.417 6.311 0.347 1.00 94.56 110 ALA A CA 1
ATOM 880 C C . ALA A 1 110 ? -8.214 5.659 1.021 1.00 94.56 110 ALA A C 1
ATOM 882 O O . ALA A 1 110 ? -7.093 5.675 0.514 1.00 94.56 110 ALA A O 1
ATOM 883 N N . VAL A 1 111 ? -8.496 5.026 2.152 1.00 96.44 111 VAL A N 1
ATOM 884 C CA . VAL A 1 111 ? -7.645 4.012 2.765 1.00 96.44 111 VAL A CA 1
ATOM 885 C C . VAL A 1 111 ? -8.493 2.753 2.846 1.00 96.44 111 VAL A C 1
ATOM 887 O O . VAL A 1 111 ? -9.701 2.825 3.085 1.00 96.44 111 VAL A O 1
ATOM 890 N N . LEU A 1 112 ? -7.884 1.605 2.581 1.00 96.38 112 LEU A N 1
ATOM 891 C CA . LEU A 1 112 ? -8.548 0.310 2.587 1.00 96.38 112 LEU A CA 1
ATOM 892 C C . LEU A 1 112 ? -7.676 -0.701 3.319 1.00 96.38 112 LEU A C 1
ATOM 894 O O . LEU A 1 112 ? -6.475 -0.789 3.067 1.00 96.38 112 LEU A O 1
ATOM 898 N N . THR A 1 113 ? -8.282 -1.509 4.187 1.00 97.38 113 THR A N 1
ATOM 899 C CA . THR A 1 113 ? -7.618 -2.709 4.696 1.00 97.38 113 THR A CA 1
ATOM 900 C C . THR A 1 113 ? -7.553 -3.756 3.590 1.00 97.38 113 THR A C 1
ATOM 902 O O . THR A 1 113 ? -8.562 -4.087 2.969 1.00 97.38 113 THR A O 1
ATOM 905 N N . ILE A 1 114 ? -6.368 -4.319 3.374 1.00 97.38 114 ILE A N 1
ATOM 906 C CA . ILE A 1 114 ? -6.166 -5.446 2.468 1.00 97.38 114 ILE A CA 1
ATOM 907 C C . ILE A 1 114 ? -6.746 -6.702 3.135 1.00 97.38 114 ILE A C 1
ATOM 909 O O . ILE A 1 114 ? -6.245 -7.094 4.203 1.00 97.38 114 ILE A O 1
ATOM 913 N N . PRO A 1 115 ? -7.759 -7.360 2.540 1.00 96.50 115 PRO A N 1
ATOM 914 C CA . PRO A 1 115 ? -8.445 -8.482 3.171 1.00 96.50 115 PRO A CA 1
ATOM 915 C C . PRO A 1 115 ? -7.508 -9.629 3.562 1.00 96.50 115 PRO A C 1
ATOM 917 O O . PRO A 1 115 ? -6.440 -9.846 2.975 1.00 96.50 115 PRO A O 1
ATOM 920 N N . LYS A 1 116 ? -7.909 -10.395 4.577 1.00 96.94 116 LYS A N 1
ATOM 921 C CA . LYS A 1 116 ? -7.203 -11.622 4.954 1.00 96.94 116 LYS A CA 1
ATOM 922 C C . LYS A 1 116 ? -7.261 -12.632 3.807 1.00 96.94 116 LYS A C 1
ATOM 924 O O . LYS A 1 116 ? -8.287 -12.785 3.157 1.00 96.94 116 LYS A O 1
ATOM 929 N N . GLY A 1 117 ? -6.146 -13.319 3.566 1.00 95.94 117 GLY A N 1
ATOM 930 C CA . GLY A 1 117 ? -6.027 -14.293 2.476 1.00 95.94 117 GLY A CA 1
ATOM 931 C C . GLY A 1 117 ? -5.814 -13.673 1.091 1.00 95.94 117 GLY A C 1
ATOM 932 O O . GLY A 1 117 ? -5.771 -14.407 0.115 1.00 95.94 117 GLY A O 1
ATOM 933 N N . THR A 1 118 ? -5.655 -12.348 0.999 1.00 96.69 118 THR A N 1
ATOM 934 C CA . THR A 1 118 ? -5.369 -11.639 -0.258 1.00 96.69 118 THR A CA 1
ATOM 935 C C . THR A 1 118 ? -3.956 -11.051 -0.236 1.00 96.69 118 THR A C 1
ATOM 937 O O . THR A 1 118 ? -3.514 -10.530 0.794 1.00 96.69 118 THR A O 1
ATOM 940 N N . LEU A 1 119 ? -3.252 -11.155 -1.366 1.00 96.62 119 LEU A N 1
ATOM 941 C CA . LEU A 1 119 ? -1.959 -10.510 -1.618 1.00 96.62 119 LEU A CA 1
ATOM 942 C C . LEU A 1 119 ? -2.156 -9.177 -2.348 1.00 96.62 119 LEU A C 1
ATOM 944 O O . LEU A 1 119 ? -3.234 -8.897 -2.866 1.00 96.62 119 LEU A O 1
ATOM 948 N N . TYR A 1 120 ? -1.113 -8.355 -2.392 1.00 95.94 120 TYR A N 1
ATOM 949 C CA . TYR A 1 120 ? -1.149 -7.050 -3.046 1.00 95.94 120 TYR A CA 1
ATOM 950 C C . TYR A 1 120 ? 0.213 -6.708 -3.662 1.00 95.94 120 TYR A C 1
ATOM 952 O O . TYR A 1 120 ? 1.231 -7.195 -3.164 1.00 95.94 120 TYR A O 1
ATOM 960 N N . PRO A 1 121 ? 0.259 -5.900 -4.734 1.00 93.38 121 PRO A N 1
ATOM 961 C CA . PRO A 1 121 ? 1.510 -5.458 -5.343 1.00 93.38 121 PRO A CA 1
ATOM 962 C C . PRO A 1 121 ? 2.116 -4.324 -4.504 1.00 93.38 121 PRO A C 1
ATOM 964 O O . PRO A 1 121 ? 1.880 -3.145 -4.765 1.00 93.38 121 PRO A O 1
ATOM 967 N N . MET A 1 122 ? 2.821 -4.692 -3.433 1.00 93.62 122 MET A N 1
ATOM 968 C CA . MET A 1 122 ? 3.496 -3.737 -2.554 1.00 93.62 122 MET A CA 1
ATOM 969 C C . MET A 1 122 ? 4.667 -3.075 -3.277 1.00 93.62 122 MET A C 1
ATOM 971 O O . MET A 1 122 ? 5.408 -3.758 -3.977 1.00 93.62 122 MET A O 1
ATOM 975 N N . CYS A 1 123 ? 4.849 -1.775 -3.055 1.00 88.50 123 CYS A N 1
ATOM 976 C CA . CYS A 1 123 ? 6.059 -1.057 -3.420 1.00 88.50 123 CYS A CA 1
ATOM 977 C C . CYS A 1 123 ? 6.755 -0.453 -2.196 1.00 88.50 123 CYS A C 1
ATOM 979 O O . CYS A 1 123 ? 6.116 0.146 -1.327 1.00 88.50 123 CYS A O 1
ATOM 981 N N . GLY A 1 124 ? 8.084 -0.571 -2.162 1.00 86.94 124 GLY A N 1
ATOM 982 C CA . GLY A 1 124 ? 8.918 -0.118 -1.047 1.00 86.94 124 GLY A CA 1
ATOM 983 C C . GLY A 1 124 ? 9.171 1.393 -0.967 1.00 86.94 124 GLY A C 1
ATOM 984 O O . GLY A 1 124 ? 9.749 1.845 0.016 1.00 86.94 124 GLY A O 1
ATOM 985 N N . LEU A 1 125 ? 8.769 2.186 -1.970 1.00 85.31 125 LEU A N 1
ATOM 986 C CA . LEU A 1 125 ? 9.035 3.635 -1.994 1.00 85.31 125 LEU A CA 1
ATOM 987 C C . LEU A 1 125 ? 8.168 4.420 -0.994 1.00 85.31 125 LEU A C 1
ATOM 989 O O . LEU A 1 125 ? 8.646 5.373 -0.379 1.00 85.31 125 LEU A O 1
ATOM 993 N N . ASN A 1 126 ? 6.900 4.024 -0.828 1.00 89.69 126 ASN A N 1
ATOM 994 C CA . ASN A 1 126 ? 5.920 4.705 0.023 1.00 89.69 126 ASN A CA 1
ATOM 995 C C . ASN A 1 126 ? 5.359 3.758 1.094 1.00 89.69 126 ASN A C 1
ATOM 997 O O . ASN A 1 126 ? 4.229 3.268 0.992 1.00 89.69 126 ASN A O 1
ATOM 1001 N N . LEU A 1 127 ? 6.183 3.433 2.089 1.00 92.44 127 LEU A N 1
ATOM 1002 C CA . LEU A 1 127 ? 5.880 2.387 3.056 1.00 92.44 127 LEU A CA 1
ATOM 1003 C C . LEU A 1 127 ? 6.214 2.816 4.487 1.00 92.44 127 LEU A C 1
ATOM 1005 O O . LEU A 1 127 ? 7.271 3.370 4.785 1.00 92.44 127 LEU A O 1
ATOM 1009 N N . ALA A 1 128 ? 5.329 2.469 5.413 1.00 93.69 128 ALA A N 1
ATOM 1010 C CA . ALA A 1 128 ? 5.589 2.575 6.838 1.00 93.69 128 ALA A CA 1
ATOM 1011 C C . ALA A 1 128 ? 5.062 1.336 7.558 1.00 93.69 128 ALA A C 1
ATOM 1013 O O . ALA A 1 128 ? 4.009 0.800 7.201 1.00 93.69 128 ALA A O 1
ATOM 1014 N N . PHE A 1 129 ? 5.778 0.870 8.579 1.00 94.44 129 PHE A N 1
ATOM 1015 C CA . PHE A 1 129 ? 5.347 -0.296 9.339 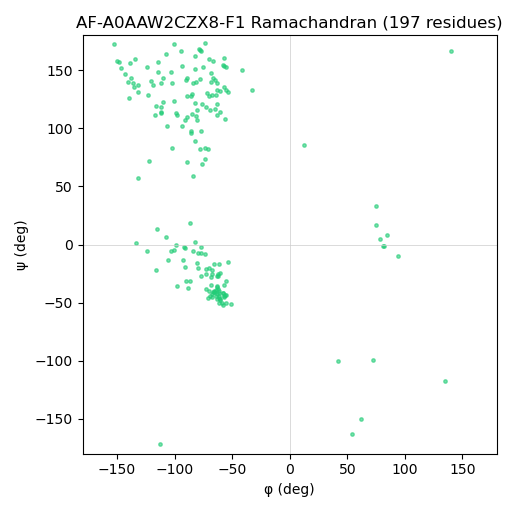1.00 94.44 129 PHE A CA 1
ATOM 1016 C C . PHE A 1 129 ? 5.797 -0.266 10.798 1.00 94.44 129 PHE A C 1
ATOM 1018 O O . PHE A 1 129 ? 6.763 0.392 11.188 1.00 94.44 129 PHE A O 1
ATOM 1025 N N . ASN A 1 130 ? 5.077 -1.023 11.619 1.00 92.94 130 ASN A N 1
ATOM 1026 C CA . ASN A 1 130 ? 5.432 -1.251 13.009 1.00 92.94 130 ASN A CA 1
ATOM 1027 C C . ASN A 1 130 ? 6.518 -2.336 13.090 1.00 92.94 130 ASN A C 1
ATOM 1029 O O . ASN A 1 130 ? 6.247 -3.522 12.884 1.00 92.94 130 ASN A O 1
ATOM 1033 N N . HIS A 1 131 ? 7.750 -1.927 13.392 1.00 88.50 131 HIS A N 1
ATOM 1034 C CA . HIS A 1 131 ? 8.895 -2.835 13.398 1.00 88.50 131 HIS A CA 1
ATOM 1035 C C . HIS A 1 131 ? 8.840 -3.882 14.518 1.00 88.50 131 HIS A C 1
ATOM 1037 O O . HIS A 1 131 ? 9.353 -4.981 14.332 1.00 88.50 131 HIS A O 1
ATOM 1043 N N . GLU A 1 132 ? 8.193 -3.585 15.647 1.00 89.56 132 GLU A N 1
ATOM 1044 C CA . GLU A 1 132 ? 8.037 -4.545 16.745 1.00 89.56 132 GLU A CA 1
ATOM 1045 C C . GLU A 1 132 ? 7.105 -5.694 16.349 1.00 89.56 132 GLU A C 1
ATOM 1047 O O . GLU A 1 132 ? 7.318 -6.838 16.741 1.00 89.56 132 GLU A O 1
ATOM 1052 N N . LEU A 1 133 ? 6.080 -5.394 15.545 1.00 89.56 133 LEU A N 1
ATOM 1053 C CA . LEU A 1 133 ? 5.063 -6.369 15.156 1.00 89.56 133 LEU A CA 1
ATOM 1054 C C . LEU A 1 133 ? 5.438 -7.165 13.903 1.00 89.56 133 LEU A C 1
ATOM 1056 O O . LEU A 1 133 ? 5.108 -8.346 13.820 1.00 89.56 133 LEU A O 1
ATOM 1060 N N . ILE A 1 134 ? 6.080 -6.530 12.913 1.00 92.44 134 ILE A N 1
ATOM 1061 C CA . ILE A 1 134 ? 6.337 -7.159 11.605 1.00 92.44 134 ILE A CA 1
ATOM 1062 C C . ILE A 1 134 ? 7.771 -6.991 11.091 1.00 92.44 134 ILE A C 1
ATOM 1064 O O . ILE A 1 134 ? 8.080 -7.487 10.012 1.00 92.44 134 ILE A O 1
ATOM 1068 N N . GLY A 1 135 ? 8.665 -6.345 11.846 1.00 88.88 135 GLY A N 1
ATOM 1069 C CA . GLY A 1 135 ? 10.033 -6.041 11.408 1.00 88.88 135 GLY A CA 1
ATOM 1070 C C . GLY A 1 135 ? 10.798 -7.244 10.847 1.00 88.88 135 GLY A C 1
ATOM 1071 O O . GLY A 1 135 ? 11.260 -7.159 9.713 1.00 88.88 135 GLY A O 1
ATOM 1072 N N . PRO A 1 136 ? 10.863 -8.392 11.551 1.00 88.06 136 PRO A N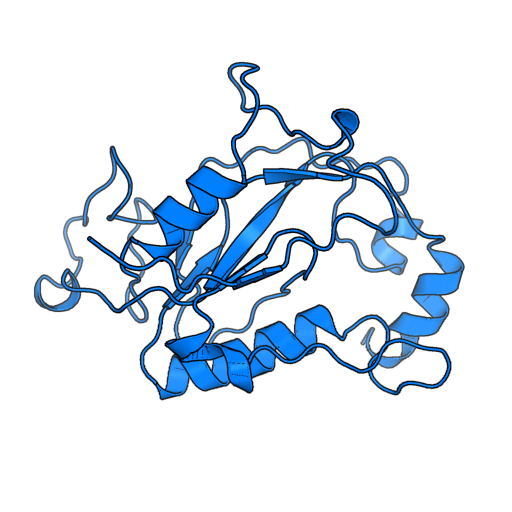 1
ATOM 1073 C CA . PRO A 1 136 ? 11.544 -9.586 11.040 1.00 88.06 136 PRO A CA 1
ATOM 1074 C C . PRO A 1 136 ? 10.944 -10.161 9.749 1.00 88.06 136 PRO A C 1
ATOM 1076 O O . PRO A 1 136 ? 11.637 -10.844 9.003 1.00 88.06 136 PRO A O 1
ATOM 1079 N N . ALA A 1 137 ? 9.657 -9.910 9.490 1.00 90.50 137 ALA A N 1
ATOM 1080 C CA . ALA A 1 137 ? 8.966 -10.365 8.284 1.00 90.50 137 ALA A CA 1
ATOM 1081 C C . ALA A 1 137 ? 8.991 -9.326 7.149 1.00 90.50 137 ALA A C 1
ATOM 1083 O O . ALA A 1 137 ? 8.665 -9.665 6.012 1.00 90.50 137 ALA A O 1
ATOM 1084 N N . MET A 1 138 ? 9.367 -8.077 7.437 1.00 91.00 138 MET A N 1
ATOM 1085 C CA . MET A 1 138 ? 9.532 -7.012 6.451 1.00 91.00 138 MET A CA 1
ATOM 1086 C C . MET A 1 138 ? 10.966 -7.019 5.912 1.00 91.00 138 MET A C 1
ATOM 1088 O O . MET A 1 138 ? 11.785 -6.161 6.237 1.00 91.00 138 MET A O 1
ATOM 1092 N N . TYR A 1 139 ? 11.274 -8.037 5.108 1.00 88.00 139 TYR A N 1
ATOM 1093 C CA . TYR A 1 139 ? 12.600 -8.259 4.538 1.00 88.00 139 TYR A CA 1
ATOM 1094 C C . TYR A 1 139 ? 12.579 -8.040 3.026 1.00 88.00 139 TYR A C 1
ATOM 1096 O O . TYR A 1 139 ? 11.948 -8.804 2.298 1.00 88.00 139 TYR A O 1
ATOM 1104 N N . PHE A 1 140 ? 13.282 -7.007 2.562 1.00 86.50 140 PHE A N 1
ATOM 1105 C CA . PHE A 1 140 ? 13.532 -6.789 1.138 1.00 86.50 140 PHE A CA 1
ATOM 1106 C C . PHE A 1 140 ? 14.646 -7.723 0.669 1.00 86.50 140 PHE A C 1
ATOM 1108 O O . PHE A 1 140 ? 15.602 -7.986 1.404 1.00 86.50 140 PHE A O 1
ATOM 1115 N N . GLY A 1 141 ? 14.506 -8.244 -0.551 1.00 78.12 141 GLY A N 1
ATOM 1116 C CA . GLY A 1 141 ? 15.523 -9.090 -1.165 1.00 78.12 141 GLY A CA 1
ATOM 1117 C C . GLY A 1 141 ? 16.879 -8.384 -1.255 1.00 78.12 141 GLY A C 1
ATOM 1118 O O . GLY A 1 141 ? 16.981 -7.161 -1.185 1.00 78.12 141 GLY A O 1
ATOM 1119 N N . LEU A 1 142 ? 17.947 -9.164 -1.418 1.00 76.81 142 LEU A N 1
ATOM 1120 C CA . LEU A 1 142 ? 19.274 -8.592 -1.618 1.00 76.81 142 LEU A CA 1
ATOM 1121 C C . LEU A 1 142 ? 19.295 -7.738 -2.894 1.00 76.81 142 LEU A C 1
ATOM 1123 O O . LEU A 1 142 ? 18.871 -8.185 -3.962 1.00 76.81 142 LEU A O 1
ATOM 1127 N N . PHE A 1 143 ? 19.839 -6.527 -2.781 1.00 71.44 143 PHE A N 1
ATOM 1128 C CA . PHE A 1 143 ? 20.094 -5.651 -3.919 1.00 71.44 143 PHE A CA 1
ATOM 1129 C C . PHE A 1 143 ? 21.404 -6.048 -4.611 1.00 71.44 143 PHE A C 1
ATOM 1131 O O . PHE A 1 143 ? 22.397 -6.357 -3.954 1.00 71.44 143 PHE A O 1
ATOM 1138 N N . GLY A 1 144 ? 21.425 -6.015 -5.945 1.00 68.88 144 GLY A N 1
ATOM 1139 C CA . GLY A 1 144 ? 22.635 -6.241 -6.741 1.00 68.88 144 GLY A CA 1
ATOM 1140 C C . GLY A 1 144 ? 22.404 -7.075 -8.000 1.00 68.88 144 GLY A C 1
ATOM 1141 O O . GLY A 1 144 ? 21.355 -7.696 -8.181 1.00 68.88 144 GLY A O 1
ATOM 1142 N N . GLU A 1 145 ? 23.394 -7.083 -8.894 1.00 69.81 145 GLU A N 1
ATOM 1143 C CA . GLU A 1 145 ?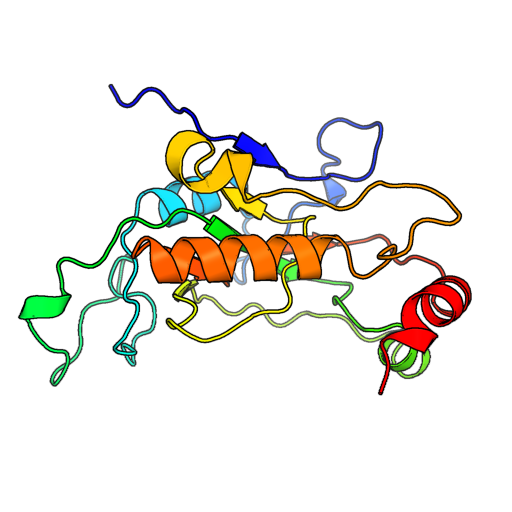 23.360 -7.940 -10.083 1.00 69.81 145 GLU A CA 1
ATOM 1144 C C . GLU A 1 145 ? 23.439 -9.425 -9.701 1.00 69.81 145 GLU A C 1
ATOM 1146 O O . GLU A 1 145 ? 24.124 -9.808 -8.754 1.00 69.81 145 GLU A O 1
ATOM 1151 N N . GLY A 1 146 ? 22.717 -10.273 -10.439 1.00 73.44 146 GLY A N 1
ATOM 1152 C CA . GLY A 1 146 ? 22.714 -11.725 -10.227 1.00 73.44 146 GLY A CA 1
ATOM 1153 C C . GLY A 1 146 ? 21.812 -12.221 -9.093 1.00 73.44 146 GLY A C 1
ATOM 1154 O O . GLY A 1 146 ? 21.708 -13.429 -8.900 1.00 73.44 146 GLY A O 1
ATOM 1155 N N . GLN A 1 147 ? 21.125 -11.329 -8.372 1.00 80.81 147 GLN A N 1
ATOM 1156 C CA . GLN A 1 147 ? 20.148 -11.738 -7.362 1.00 80.81 147 GLN A CA 1
ATOM 1157 C C . GLN A 1 147 ? 18.927 -12.399 -8.024 1.00 80.81 147 GLN A C 1
ATOM 1159 O O . GLN A 1 147 ? 18.578 -12.033 -9.146 1.00 80.81 147 GLN A O 1
ATOM 1164 N N . PRO A 1 148 ? 18.274 -13.381 -7.380 1.00 75.25 148 PRO A N 1
ATOM 1165 C CA . PRO A 1 148 ? 17.198 -14.146 -8.013 1.00 75.25 148 PRO A CA 1
ATOM 1166 C C . PRO A 1 148 ? 15.864 -13.388 -8.093 1.00 75.25 148 PRO A C 1
ATOM 1168 O O . PRO A 1 148 ? 15.070 -13.664 -8.984 1.00 75.25 148 PRO A O 1
ATOM 1171 N N . ILE A 1 149 ? 15.614 -12.441 -7.179 1.00 78.81 149 ILE A N 1
ATOM 1172 C CA . ILE A 1 149 ? 14.313 -11.755 -7.048 1.00 78.81 149 ILE A CA 1
ATOM 1173 C C . ILE A 1 149 ? 14.311 -10.383 -7.755 1.00 78.81 149 ILE A C 1
ATOM 1175 O O . ILE A 1 149 ? 13.314 -10.011 -8.364 1.00 78.81 149 ILE A O 1
ATOM 1179 N N . GLN A 1 150 ? 15.439 -9.660 -7.738 1.00 79.44 150 GLN A N 1
ATOM 1180 C CA . GLN A 1 150 ? 15.671 -8.373 -8.424 1.00 79.44 150 GLN A CA 1
ATOM 1181 C C . GLN A 1 150 ? 14.497 -7.388 -8.345 1.00 79.44 150 GLN A C 1
ATOM 1183 O O . GLN A 1 150 ? 14.351 -6.702 -7.351 1.00 79.44 150 GLN A O 1
ATOM 1188 N N . ARG A 1 151 ? 13.699 -7.301 -9.418 1.00 84.25 151 ARG A N 1
ATOM 1189 C CA . ARG A 1 151 ? 12.606 -6.345 -9.629 1.00 84.25 151 ARG A CA 1
ATOM 1190 C C . ARG A 1 151 ? 11.320 -6.669 -8.879 1.00 84.25 151 ARG A C 1
ATOM 1192 O O . ARG A 1 151 ? 10.353 -5.929 -8.995 1.00 84.25 151 ARG A O 1
ATOM 1199 N N . TYR A 1 152 ? 11.313 -7.787 -8.172 1.00 88.06 152 TYR A N 1
ATOM 1200 C CA . TYR A 1 152 ? 10.163 -8.304 -7.449 1.00 88.06 152 TYR A CA 1
ATOM 1201 C C . TYR A 1 152 ? 10.394 -8.328 -5.936 1.00 88.06 152 TYR A C 1
ATOM 1203 O O . TYR A 1 152 ? 9.669 -9.012 -5.215 1.00 88.06 152 TYR A O 1
ATOM 1211 N N . ASP A 1 153 ? 11.438 -7.653 -5.454 1.00 88.62 153 ASP A N 1
ATOM 1212 C CA . ASP A 1 153 ? 11.892 -7.697 -4.066 1.00 88.62 153 ASP A CA 1
ATOM 1213 C C . ASP A 1 153 ? 10.895 -7.044 -3.107 1.00 88.62 153 ASP A C 1
ATOM 1215 O O . ASP A 1 153 ? 10.593 -7.617 -2.059 1.00 88.62 153 ASP A O 1
ATOM 1219 N N . ASP A 1 154 ? 10.335 -5.899 -3.490 1.00 89.44 154 ASP A N 1
ATOM 1220 C CA . ASP A 1 154 ? 9.299 -5.197 -2.739 1.00 89.44 154 ASP A CA 1
ATOM 1221 C C . ASP A 1 154 ? 7.981 -5.980 -2.702 1.00 89.44 154 ASP A C 1
ATOM 1223 O O . ASP A 1 154 ? 7.411 -6.187 -1.629 1.00 89.44 154 ASP A O 1
ATOM 1227 N N . MET A 1 155 ? 7.531 -6.523 -3.832 1.00 91.75 155 MET A N 1
ATOM 1228 C CA . MET A 1 155 ? 6.345 -7.377 -3.867 1.00 91.75 155 MET A CA 1
ATOM 1229 C C . MET A 1 155 ? 6.542 -8.630 -3.015 1.00 91.75 155 MET A C 1
ATOM 1231 O O . MET A 1 155 ? 5.657 -8.980 -2.236 1.00 91.75 155 MET A O 1
ATOM 1235 N N . TRP A 1 156 ? 7.701 -9.287 -3.118 1.00 91.44 156 TRP A N 1
ATOM 1236 C CA . TRP A 1 156 ? 8.023 -10.472 -2.326 1.00 91.44 156 TRP A CA 1
ATOM 1237 C C . TRP A 1 156 ? 8.018 -10.153 -0.826 1.00 91.44 156 TRP A C 1
ATOM 1239 O O . TRP A 1 156 ? 7.348 -10.849 -0.060 1.00 91.44 156 TRP A O 1
ATOM 1249 N N . ALA A 1 157 ? 8.655 -9.051 -0.410 1.00 92.75 157 ALA A N 1
ATOM 1250 C CA . ALA A 1 157 ? 8.622 -8.570 0.973 1.00 92.75 157 ALA A CA 1
ATOM 1251 C C . ALA A 1 157 ? 7.183 -8.293 1.445 1.00 92.75 157 ALA A C 1
ATOM 1253 O O . ALA A 1 157 ? 6.777 -8.663 2.553 1.00 92.75 157 ALA A O 1
ATOM 1254 N N . GLY A 1 158 ? 6.371 -7.687 0.578 1.00 94.81 158 GLY A N 1
ATOM 1255 C CA . GLY A 1 158 ? 4.963 -7.391 0.828 1.00 94.81 158 GLY A CA 1
ATOM 1256 C C . GLY A 1 158 ? 4.122 -8.653 0.984 1.00 94.81 158 GLY A C 1
ATOM 1257 O O . GLY A 1 158 ? 3.282 -8.739 1.877 1.00 94.81 158 GLY A O 1
ATOM 1258 N N . TRP A 1 159 ? 4.363 -9.670 0.159 1.00 95.62 159 TRP A N 1
ATOM 1259 C CA . TRP A 1 159 ? 3.645 -10.941 0.224 1.00 95.62 159 TRP A CA 1
ATOM 1260 C C . TRP A 1 159 ? 4.035 -11.745 1.457 1.00 95.62 159 TRP A C 1
ATOM 1262 O O . TRP A 1 159 ? 3.151 -12.212 2.176 1.00 95.62 159 TRP A O 1
ATOM 1272 N N . CYS A 1 160 ? 5.331 -11.851 1.751 1.00 95.12 160 CYS A N 1
ATOM 1273 C CA . CYS A 1 160 ? 5.828 -12.507 2.957 1.00 95.12 160 CYS A CA 1
ATOM 1274 C C . CYS A 1 160 ? 5.263 -11.843 4.218 1.00 95.12 160 CYS A C 1
ATOM 1276 O O . CYS A 1 160 ? 4.637 -12.517 5.043 1.00 95.12 160 CYS A O 1
ATOM 1278 N N . SER A 1 161 ? 5.384 -10.517 4.335 1.00 96.12 161 SER A N 1
ATOM 1279 C CA . SER A 1 161 ? 4.833 -9.774 5.474 1.00 96.12 161 SER A CA 1
ATOM 1280 C C . SER A 1 161 ? 3.308 -9.893 5.559 1.00 96.12 161 SER A C 1
ATOM 1282 O O . SER A 1 161 ? 2.775 -10.070 6.656 1.00 96.12 161 SER A O 1
ATOM 1284 N N . LYS A 1 162 ? 2.581 -9.895 4.432 1.00 97.75 162 LYS A N 1
ATOM 1285 C CA . LYS A 1 162 ? 1.121 -10.080 4.411 1.00 97.75 162 LYS A CA 1
ATOM 1286 C C . LYS A 1 162 ? 0.695 -11.473 4.865 1.00 97.75 162 LYS A C 1
ATOM 1288 O O . LYS A 1 162 ? -0.283 -11.588 5.606 1.00 97.75 162 LYS A O 1
ATOM 1293 N N . VAL A 1 163 ? 1.403 -12.527 4.457 1.00 97.75 163 VAL A N 1
ATOM 1294 C CA . VAL A 1 163 ? 1.136 -13.901 4.916 1.00 97.75 163 VAL A CA 1
ATOM 1295 C C . VAL A 1 163 ? 1.326 -14.000 6.430 1.00 97.75 163 VAL A C 1
ATOM 1297 O O . VAL A 1 163 ? 0.438 -14.507 7.120 1.00 97.75 163 VAL A O 1
ATOM 1300 N N . VAL A 1 164 ? 2.415 -13.437 6.959 1.00 97.38 164 VAL A N 1
ATOM 1301 C CA . VAL A 1 164 ? 2.673 -13.392 8.407 1.00 97.38 164 VAL A CA 1
ATOM 1302 C C . VAL A 1 164 ? 1.601 -12.574 9.135 1.00 97.38 164 VAL A C 1
ATOM 1304 O O . VAL A 1 164 ? 1.018 -13.061 10.102 1.00 97.38 164 VAL A O 1
ATOM 1307 N N . CYS A 1 165 ? 1.248 -11.384 8.639 1.00 97.69 165 CYS A N 1
ATOM 1308 C CA . CYS A 1 165 ? 0.176 -10.568 9.216 1.00 97.69 165 CYS A CA 1
ATOM 1309 C C . CYS A 1 165 ? -1.156 -11.328 9.261 1.00 97.69 165 CYS A C 1
ATOM 1311 O O . CYS A 1 165 ? -1.842 -11.330 10.280 1.00 97.69 165 CYS A O 1
ATOM 1313 N N . ASN A 1 166 ? -1.517 -12.030 8.183 1.00 97.25 166 ASN A N 1
ATOM 1314 C CA . ASN A 1 166 ? -2.749 -12.817 8.124 1.00 97.25 166 ASN A CA 1
ATOM 1315 C C . ASN A 1 166 ? -2.769 -13.960 9.153 1.00 97.25 166 ASN A C 1
ATOM 1317 O O . ASN A 1 166 ? -3.840 -14.266 9.691 1.00 97.25 166 ASN A O 1
ATOM 1321 N N . HIS A 1 167 ? -1.614 -14.583 9.410 1.00 97.12 167 HIS A N 1
ATOM 1322 C CA . HIS A 1 167 ? -1.455 -15.623 10.427 1.00 97.12 167 HIS A CA 1
ATOM 1323 C C . HIS A 1 167 ? -1.587 -15.052 11.845 1.00 97.12 167 HIS A C 1
ATOM 1325 O O . HIS A 1 167 ? -2.326 -15.603 12.656 1.00 97.12 167 HIS A O 1
ATOM 1331 N N . LEU A 1 168 ? -0.948 -13.909 12.109 1.00 97.00 168 LEU A N 1
ATOM 1332 C CA . LEU A 1 168 ? -0.944 -13.241 13.416 1.00 97.00 168 LEU A CA 1
ATOM 1333 C C . LEU A 1 168 ? -2.214 -12.423 13.710 1.00 97.00 168 LEU A C 1
ATOM 1335 O O . LEU A 1 168 ? -2.384 -11.933 14.822 1.00 97.00 168 LEU A O 1
ATOM 1339 N N . GLY A 1 169 ? -3.111 -12.260 12.733 1.00 96.88 169 GLY A N 1
ATOM 1340 C CA . GLY A 1 169 ? -4.318 -11.444 12.887 1.00 96.88 169 GLY A CA 1
ATOM 1341 C C . GLY A 1 169 ? -4.042 -9.939 12.855 1.00 96.88 169 GLY A C 1
ATOM 1342 O O . GLY A 1 169 ? -4.739 -9.179 13.516 1.00 96.88 169 GLY A O 1
ATOM 1343 N N . LEU A 1 170 ? -3.042 -9.512 12.086 1.00 97.62 170 LEU A N 1
ATOM 1344 C CA . LEU A 1 170 ? -2.597 -8.127 11.949 1.00 97.62 170 LEU A CA 1
ATOM 1345 C C . LEU A 1 170 ? -3.077 -7.506 10.628 1.00 97.62 170 LEU A C 1
ATOM 1347 O O . LEU A 1 170 ? -3.239 -8.186 9.609 1.00 97.62 170 LEU A O 1
ATOM 1351 N N . GLY A 1 171 ? -3.319 -6.197 10.657 1.00 97.50 171 GLY A N 1
ATOM 1352 C CA . GLY A 1 171 ? -3.850 -5.407 9.552 1.00 97.50 171 GLY A CA 1
ATOM 1353 C C . GLY A 1 171 ? -2.786 -4.824 8.630 1.00 97.50 171 GLY A C 1
ATOM 1354 O O . GLY A 1 171 ? -1.763 -4.323 9.081 1.00 97.50 171 GLY A O 1
ATOM 1355 N N . VAL A 1 172 ? -3.081 -4.810 7.332 1.00 98.06 172 VAL A N 1
ATOM 1356 C CA . VAL A 1 172 ? -2.312 -4.072 6.320 1.00 98.06 172 VAL A CA 1
ATOM 1357 C C . VAL A 1 172 ? -3.277 -3.132 5.619 1.00 98.06 172 VAL A C 1
ATOM 1359 O O . VAL A 1 172 ? -4.335 -3.586 5.175 1.00 98.06 172 VAL A O 1
ATOM 1362 N N . LYS A 1 173 ? -2.934 -1.849 5.520 1.00 97.81 173 LYS A N 1
ATOM 1363 C CA . LYS A 1 173 ? -3.738 -0.833 4.832 1.00 97.81 173 LYS A CA 1
ATOM 1364 C C . LYS A 1 173 ? -3.016 -0.299 3.604 1.00 97.81 173 LYS A C 1
ATOM 1366 O O . LYS A 1 173 ? -1.790 -0.218 3.591 1.00 97.81 173 LYS A O 1
ATOM 1371 N N . THR A 1 174 ? -3.781 0.082 2.586 1.00 97.06 174 THR A N 1
ATOM 1372 C CA . THR A 1 174 ? -3.266 0.756 1.392 1.00 97.06 174 THR A CA 1
ATOM 1373 C C . THR A 1 174 ? -4.178 1.883 0.920 1.00 97.06 174 THR A C 1
ATOM 1375 O O . THR A 1 174 ? -5.373 1.877 1.223 1.00 97.06 174 THR A O 1
ATOM 1378 N N . GLY A 1 175 ? -3.618 2.843 0.185 1.00 95.69 175 GLY A N 1
ATOM 1379 C CA . GLY A 1 175 ? -4.326 4.004 -0.343 1.00 95.69 175 GLY A CA 1
ATOM 1380 C C . GLY A 1 175 ? -3.508 5.265 -0.104 1.00 95.69 175 GLY A C 1
ATOM 1381 O O . GLY A 1 175 ? -2.392 5.386 -0.600 1.00 95.69 175 GLY A O 1
ATOM 1382 N N . LEU A 1 176 ? -4.048 6.192 0.681 1.00 95.06 176 LEU A N 1
ATOM 1383 C CA . LEU A 1 176 ? -3.252 7.291 1.228 1.00 95.06 176 LEU A CA 1
ATOM 1384 C C . LEU A 1 176 ? -2.062 6.772 2.065 1.00 95.06 176 LEU A C 1
ATOM 1386 O O . LEU A 1 176 ? -2.157 5.680 2.633 1.00 95.06 176 LEU A O 1
ATOM 1390 N N . PRO A 1 177 ? -0.975 7.550 2.201 1.00 93.81 177 PRO A N 1
ATOM 1391 C CA . PRO A 1 177 ? -0.688 8.819 1.516 1.00 93.81 177 PRO A CA 1
ATOM 1392 C C . PRO A 1 177 ? -0.223 8.651 0.065 1.00 93.81 177 PRO A C 1
ATOM 1394 O O . PRO A 1 177 ? 0.187 7.569 -0.341 1.00 93.81 177 PRO A O 1
ATOM 1397 N N . TYR A 1 178 ? -0.219 9.749 -0.700 1.00 93.06 178 TYR A N 1
ATOM 1398 C CA . TYR A 1 178 ? 0.422 9.814 -2.019 1.00 93.06 178 TYR A CA 1
ATOM 1399 C C . TYR A 1 178 ? 1.768 10.544 -1.950 1.00 93.06 178 TYR A C 1
ATOM 1401 O O . TYR A 1 178 ? 1.857 11.592 -1.315 1.00 93.06 178 TYR A O 1
ATOM 1409 N N . LEU A 1 179 ? 2.775 10.039 -2.668 1.00 90.81 179 LEU A N 1
ATOM 1410 C CA . LEU A 1 179 ? 4.005 10.774 -3.000 1.00 90.81 179 LEU A CA 1
ATOM 1411 C C . LEU A 1 179 ? 4.044 11.182 -4.480 1.00 90.81 179 LEU A C 1
ATOM 1413 O O . LEU A 1 179 ? 3.274 10.665 -5.297 1.00 90.81 179 LEU A O 1
ATOM 1417 N N . TRP A 1 180 ? 4.925 12.117 -4.842 1.00 89.88 180 TRP A N 1
ATOM 1418 C CA . TRP A 1 180 ? 5.135 12.508 -6.236 1.00 89.88 180 TRP A CA 1
ATOM 1419 C C . TRP A 1 180 ? 6.359 11.797 -6.819 1.00 89.88 180 TRP A C 1
ATOM 1421 O O . TRP A 1 180 ? 7.497 12.075 -6.444 1.00 89.88 180 TRP A O 1
ATOM 1431 N N . HIS A 1 181 ? 6.128 10.875 -7.756 1.00 87.25 181 HIS A N 1
ATOM 1432 C CA . HIS A 1 181 ? 7.188 10.052 -8.333 1.00 87.25 181 HIS A CA 1
ATOM 1433 C C . HIS A 1 181 ? 7.653 10.605 -9.689 1.00 87.25 181 HIS A C 1
ATOM 1435 O O . HIS A 1 181 ? 6.902 10.596 -10.668 1.00 87.25 181 HIS A O 1
ATOM 1441 N N . SER A 1 182 ? 8.897 11.091 -9.756 1.00 83.44 182 SER A N 1
ATOM 1442 C CA . SER A 1 182 ? 9.453 11.773 -10.942 1.00 83.44 182 SER A CA 1
ATOM 1443 C C . SER A 1 182 ? 10.461 10.947 -11.744 1.00 83.44 182 SER A C 1
ATOM 1445 O O . SER A 1 182 ? 10.782 11.314 -12.875 1.00 83.44 182 SER A O 1
ATOM 1447 N N . LYS A 1 183 ? 10.961 9.832 -11.201 1.00 78.25 183 LYS A N 1
ATOM 1448 C CA . LYS A 1 183 ? 12.022 9.040 -11.829 1.00 78.25 183 LYS A CA 1
ATOM 1449 C C . LYS A 1 183 ? 11.440 7.814 -12.526 1.00 78.25 183 LYS A C 1
ATOM 1451 O O . LYS A 1 183 ? 10.795 6.979 -11.914 1.00 78.25 183 LYS A O 1
ATOM 1456 N N . ALA A 1 184 ? 11.706 7.666 -13.819 1.00 72.94 184 ALA A N 1
ATOM 1457 C CA . ALA A 1 184 ? 11.453 6.417 -14.531 1.00 72.94 184 ALA A CA 1
ATOM 1458 C C . ALA A 1 184 ? 12.786 5.766 -14.895 1.00 72.94 184 ALA A C 1
ATOM 1460 O O . ALA A 1 184 ? 13.622 6.356 -15.576 1.00 72.94 184 ALA A O 1
ATOM 1461 N N . SER A 1 185 ? 12.973 4.531 -14.447 1.00 77.38 185 SER A N 1
ATOM 1462 C CA . SER A 1 185 ? 14.069 3.674 -14.902 1.00 77.38 185 SER A CA 1
ATOM 1463 C C . SER A 1 185 ? 13.851 3.221 -16.353 1.00 77.38 185 SER A C 1
ATOM 1465 O O . SER A 1 185 ? 12.733 3.259 -16.866 1.00 77.38 185 SER A O 1
ATOM 1467 N N . ASN A 1 186 ? 14.926 2.799 -17.027 1.00 85.25 186 ASN A N 1
ATOM 1468 C CA . ASN A 1 186 ? 14.866 2.375 -18.425 1.00 85.25 186 ASN A CA 1
ATOM 1469 C C . ASN A 1 186 ? 14.005 1.100 -18.576 1.00 85.25 186 ASN A C 1
ATOM 1471 O O . ASN A 1 186 ? 14.414 0.041 -18.092 1.00 85.25 186 ASN A O 1
ATOM 1475 N N . PRO A 1 187 ? 12.875 1.155 -19.303 1.00 85.75 187 PRO A N 1
ATOM 1476 C CA . PRO A 1 187 ? 11.941 0.037 -19.375 1.00 85.75 187 PRO A CA 1
ATOM 1477 C C . PRO A 1 187 ? 12.504 -1.190 -20.109 1.00 85.75 187 PRO A C 1
ATOM 1479 O O . PRO A 1 187 ? 12.115 -2.308 -19.796 1.00 85.75 187 PRO A O 1
ATOM 1482 N N . PHE A 1 188 ? 13.470 -1.038 -21.022 1.00 89.44 188 PHE A N 1
ATOM 1483 C CA . PHE A 1 188 ? 14.120 -2.186 -21.672 1.00 89.44 188 PHE A CA 1
ATOM 1484 C C . PHE A 1 188 ? 15.009 -2.969 -20.702 1.00 89.44 188 PHE A C 1
ATOM 1486 O O . PHE A 1 188 ? 15.016 -4.200 -20.717 1.00 89.44 188 PHE A O 1
ATOM 1493 N N . SER A 1 189 ? 15.747 -2.265 -19.834 1.00 87.44 189 SER A N 1
A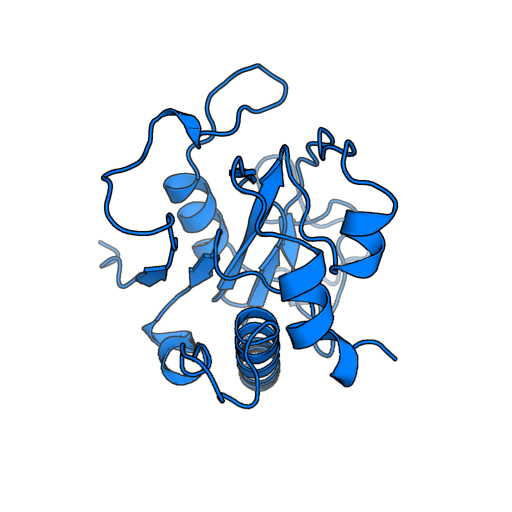TOM 1494 C CA . SER A 1 189 ? 16.528 -2.914 -18.771 1.00 87.44 189 SER A CA 1
ATOM 1495 C C . SER A 1 189 ? 15.607 -3.652 -17.803 1.00 87.44 189 SER A C 1
ATOM 1497 O O . SER A 1 189 ? 15.886 -4.790 -17.431 1.00 87.44 189 SER A O 1
ATOM 1499 N N . ASN A 1 190 ? 14.490 -3.019 -17.450 1.00 87.81 190 ASN A N 1
ATOM 1500 C CA . ASN A 1 190 ? 13.494 -3.567 -16.537 1.00 87.81 190 ASN A CA 1
ATOM 1501 C C . ASN A 1 190 ? 12.846 -4.821 -17.115 1.00 87.81 190 ASN A C 1
ATOM 1503 O O . ASN A 1 190 ? 12.789 -5.835 -16.432 1.00 87.81 190 ASN A O 1
ATOM 1507 N N . LEU A 1 191 ? 12.482 -4.798 -18.401 1.00 90.06 191 LEU A N 1
ATOM 1508 C CA . LEU A 1 191 ? 11.909 -5.948 -19.093 1.00 90.06 191 LEU A CA 1
ATOM 1509 C C . LEU A 1 191 ? 12.830 -7.168 -19.013 1.00 90.06 191 LEU A C 1
ATOM 1511 O O . LEU A 1 191 ? 12.366 -8.258 -18.707 1.00 90.06 191 LEU A O 1
ATOM 1515 N N . LYS A 1 192 ? 14.144 -6.996 -19.204 1.00 88.25 192 LYS A N 1
ATOM 1516 C CA . LYS A 1 192 ? 15.117 -8.095 -19.064 1.00 88.25 192 LYS A CA 1
ATOM 1517 C C . LYS A 1 192 ? 15.186 -8.661 -17.638 1.00 88.25 192 LYS A C 1
ATOM 1519 O O . LYS A 1 192 ? 15.560 -9.816 -17.472 1.00 88.25 192 LYS A O 1
ATOM 1524 N N . LYS A 1 193 ? 14.864 -7.867 -16.617 1.00 85.62 193 LYS A N 1
ATOM 1525 C CA . LYS A 1 193 ? 14.846 -8.304 -15.210 1.00 85.62 193 LYS A CA 1
ATOM 1526 C C . LYS A 1 193 ? 13.506 -8.932 -14.820 1.00 85.62 193 LYS A C 1
ATOM 1528 O O . LYS A 1 193 ? 13.478 -9.838 -13.999 1.00 85.62 193 LYS A O 1
ATOM 1533 N N . GLU A 1 194 ? 12.419 -8.470 -15.429 1.00 87.88 194 GLU A N 1
ATOM 1534 C CA . GLU A 1 194 ? 11.047 -8.897 -15.140 1.00 87.88 194 GLU A CA 1
ATOM 1535 C C . GLU A 1 194 ? 10.603 -10.086 -16.015 1.00 87.88 194 GLU A C 1
ATOM 1537 O O . GLU A 1 194 ? 9.695 -10.814 -15.642 1.00 87.88 194 GLU A O 1
ATOM 1542 N N . TYR A 1 195 ? 11.246 -10.368 -17.155 1.00 85.31 195 TYR A N 1
ATOM 1543 C CA . TYR A 1 195 ? 10.698 -11.321 -18.139 1.00 85.31 195 TYR A CA 1
ATOM 1544 C C . TYR A 1 195 ? 10.376 -12.723 -17.599 1.00 85.31 195 TYR A C 1
ATOM 1546 O O . TYR A 1 195 ? 9.449 -13.356 -18.087 1.00 85.31 195 TYR A O 1
ATOM 1554 N N . HIS A 1 196 ? 11.114 -13.214 -16.602 1.00 83.06 196 HIS A N 1
ATOM 1555 C CA . HIS A 1 196 ? 10.862 -14.528 -16.008 1.00 83.06 196 HIS A CA 1
ATOM 1556 C C . HIS A 1 196 ? 9.604 -14.584 -15.128 1.00 83.06 196 HIS A C 1
ATOM 1558 O O . HIS A 1 196 ? 9.106 -15.678 -14.874 1.00 83.06 196 HIS A O 1
ATOM 1564 N N . GLY A 1 197 ? 9.124 -13.440 -14.632 1.00 82.00 197 GLY A N 1
ATOM 1565 C CA . GLY A 1 197 ? 7.918 -13.340 -13.805 1.00 82.00 197 GLY A CA 1
ATOM 1566 C C . GLY A 1 197 ? 6.695 -12.809 -14.555 1.00 82.00 197 GLY A C 1
ATOM 1567 O O . GLY A 1 197 ? 5.604 -12.787 -13.990 1.00 82.00 197 GLY A O 1
ATOM 1568 N N . LEU A 1 198 ? 6.862 -12.392 -15.813 1.00 81.81 198 LEU A N 1
ATOM 1569 C CA . LEU A 1 198 ? 5.779 -12.010 -16.715 1.00 81.81 198 LEU A CA 1
ATOM 1570 C C . LEU A 1 198 ? 5.257 -13.282 -17.402 1.00 81.81 198 LEU A C 1
ATOM 1572 O O . LEU A 1 198 ? 5.876 -13.774 -18.344 1.00 81.81 198 LEU A O 1
ATOM 1576 N N . LEU A 1 199 ? 4.163 -13.840 -16.881 1.00 55.78 199 LEU A N 1
ATOM 1577 C CA . LEU A 1 199 ? 3.438 -14.973 -17.473 1.00 55.78 199 LEU A CA 1
ATOM 1578 C C . LEU A 1 199 ? 2.348 -14.487 -18.430 1.00 55.78 199 LEU A C 1
ATOM 1580 O O . LEU A 1 199 ? 1.578 -13.588 -18.022 1.00 55.78 199 LEU A O 1
#

Organism: NCBI:txid425828